Protein AF-A0A2G3AJY4-F1 (afdb_monomer_lite)

Organism: Capsicum annuum (NCBI:txid4072)

Sequence (260 aa):
MIIRSPKPEVKILVDRGPVKSSFEEWARAGHFSRTIAKGPDTTTWIWNLHADAQDFNSHTSELDEISQRVFSACFGQLSIIFLGLSGMYFHGARFPNYEAWLSDPTHIGPSALVVWQIVGQEILNDDVIYKTNWGIGNGLKDILEAHKGPFIGQGHKGLYEILTTSWHAQLPLNLAMLGSLTIVVAHHMYVMPPYPYLATDYGTQLSLFIYHIWIGGFIIVGAAAHATIFMVRDYDPTTQYNDLLDRVFRHRDAIISHLN

Foldseek 3Di:
DDDDDPDPDDDDDDDDCPDDDDCVCVVQQPPQAPVLSVDPPDPVSVVCSVVCVLVNVRRDVDLVVNVVVVVVVVVVVVVVVVVVVVVQQCLLPPPADAVVCVVPVPPADADRDQDDDD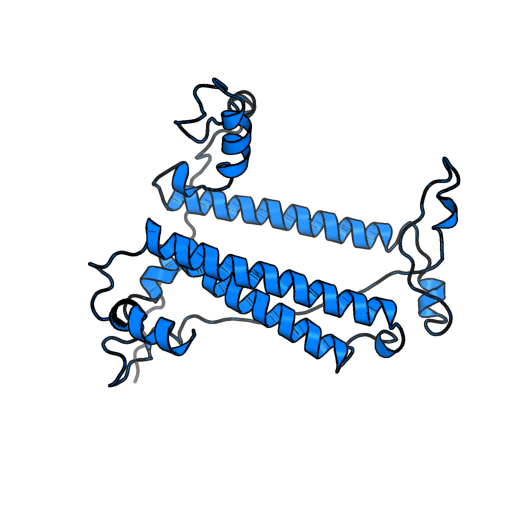PPPRVPDGHHHHDDYYDDDDDDPPPQCVDDDDVFFNECVCVVVLCPRDPLSVQLVVLLVQLVVLQVCLVCCLVPVPDPPVVVVPVVNVVSNVVSNVSSVVSNVVSVVSPVVCVVPPDDCVSCPRGRPVVCVVCVVVVVVVVD

Secondary structure (DSSP, 8-state):
---PPPPP-------S-SS---SGGGGSTTTT-TTTTT--SSTHHHHHHHHHTT-HHHH-S-HHHHHHHHHHHHHHHHHHHHHHHHHHHHHHHHS--TTTTTT-TTTS--------SSSSGGGG----------------GGGSTT---TTSTTTTTTHHHHHHH-HHHHHHHHHHHHHHHHHHHHHHHHHS--STTTTT-HHHHHHHHHHHHHHHHHHHHHHHHHHHHHHHHT--TTTSTTSHHHHHHTTHHHHHHTT-

Structure (mmCIF, N/CA/C/O backbone):
data_AF-A0A2G3AJY4-F1
#
_entry.id   AF-A0A2G3AJY4-F1
#
loop_
_atom_site.group_PDB
_atom_site.id
_atom_site.type_symbol
_atom_site.label_atom_id
_atom_site.label_alt_id
_atom_site.label_comp_id
_atom_site.label_asym_id
_atom_site.label_entity_id
_atom_site.label_seq_id
_atom_site.pdbx_PDB_ins_code
_atom_site.Cartn_x
_atom_site.Cartn_y
_atom_site.Cartn_z
_atom_site.occupancy
_atom_site.B_iso_or_equiv
_atom_site.auth_seq_id
_atom_site.auth_comp_id
_atom_site.auth_asym_id
_atom_site.auth_atom_id
_atom_site.pdbx_PDB_model_num
ATOM 1 N N . MET A 1 1 ? -40.649 26.590 -10.266 1.00 36.34 1 MET A N 1
ATOM 2 C CA . MET A 1 1 ? -39.538 27.256 -9.551 1.00 36.34 1 MET A CA 1
ATOM 3 C C . MET A 1 1 ? -39.049 26.301 -8.473 1.00 36.34 1 MET A C 1
ATOM 5 O O . MET A 1 1 ? -39.809 26.034 -7.555 1.00 36.34 1 MET A O 1
ATOM 9 N N . ILE A 1 2 ? -37.859 25.708 -8.621 1.00 39.88 2 ILE A N 1
ATOM 10 C CA . ILE A 1 2 ? -37.321 24.761 -7.627 1.00 39.88 2 ILE A CA 1
ATOM 11 C C . ILE A 1 2 ? -36.468 25.554 -6.639 1.00 39.88 2 ILE A C 1
ATOM 13 O O . ILE A 1 2 ? -35.395 26.036 -6.999 1.00 39.88 2 ILE A O 1
ATOM 17 N N . ILE A 1 3 ? -36.951 25.693 -5.406 1.00 43.22 3 ILE A N 1
ATOM 18 C CA . ILE A 1 3 ? -36.175 26.276 -4.312 1.00 43.22 3 ILE A CA 1
ATOM 19 C C . ILE A 1 3 ? -35.164 25.215 -3.873 1.00 43.22 3 ILE A C 1
ATOM 21 O O . ILE A 1 3 ? -35.523 24.250 -3.202 1.00 43.22 3 ILE A O 1
ATOM 25 N N . ARG A 1 4 ? -33.898 25.366 -4.280 1.00 49.06 4 ARG A N 1
ATOM 26 C CA . ARG A 1 4 ? -32.805 24.604 -3.664 1.00 49.06 4 ARG A CA 1
ATOM 27 C C . ARG A 1 4 ? -32.668 25.084 -2.219 1.00 49.06 4 ARG A C 1
ATOM 29 O O . ARG A 1 4 ? -32.638 26.292 -1.988 1.00 49.06 4 ARG A O 1
ATOM 36 N N . SER A 1 5 ? -32.581 24.161 -1.265 1.00 50.66 5 SER A N 1
ATOM 37 C CA . SER A 1 5 ? -32.197 24.513 0.103 1.00 50.66 5 SER A CA 1
ATOM 38 C C . SER A 1 5 ? -30.794 25.140 0.115 1.00 50.66 5 SER A C 1
ATOM 40 O O . SER A 1 5 ? -29.994 24.880 -0.796 1.00 50.66 5 SER A O 1
ATOM 42 N N . PRO A 1 6 ? -30.455 25.953 1.132 1.00 50.38 6 PRO A N 1
ATOM 43 C CA . PRO A 1 6 ? -29.069 26.334 1.363 1.00 50.38 6 PRO A CA 1
ATOM 44 C C . PRO A 1 6 ? -28.217 25.067 1.483 1.00 50.38 6 PRO A C 1
ATOM 46 O O . PRO A 1 6 ? -28.562 24.162 2.246 1.00 50.38 6 PRO A O 1
ATOM 49 N N . LYS A 1 7 ? -27.103 24.988 0.742 1.00 58.34 7 LYS A N 1
ATOM 50 C CA . LYS A 1 7 ? -26.099 23.954 1.022 1.00 58.34 7 LYS A CA 1
ATOM 51 C C . LYS A 1 7 ? -25.591 24.174 2.456 1.00 58.34 7 LYS A C 1
ATOM 53 O O . LYS A 1 7 ? -25.343 25.331 2.803 1.00 58.34 7 LYS A O 1
ATOM 58 N N . PRO A 1 8 ? -25.434 23.122 3.279 1.00 58.34 8 PRO A N 1
ATOM 59 C CA . PRO A 1 8 ? -24.885 23.280 4.619 1.00 58.34 8 PRO A CA 1
ATOM 60 C C . PRO A 1 8 ? -23.482 23.888 4.530 1.00 58.34 8 PRO A C 1
ATOM 62 O O . PRO A 1 8 ? -22.627 23.411 3.783 1.00 58.34 8 PRO A O 1
ATOM 65 N N . GLU A 1 9 ? -23.271 24.974 5.269 1.00 61.25 9 GLU A N 1
ATOM 66 C CA . GLU A 1 9 ? -22.005 25.699 5.312 1.00 61.25 9 GLU A CA 1
ATOM 67 C C . GLU A 1 9 ? -20.967 24.864 6.073 1.00 61.25 9 GLU A C 1
ATOM 69 O O . GLU A 1 9 ? -21.096 24.650 7.280 1.00 61.25 9 GLU A O 1
ATOM 74 N N . VAL A 1 10 ? -19.953 24.362 5.363 1.00 70.75 10 VAL A N 1
ATOM 75 C CA . VAL A 1 10 ? -18.878 23.553 5.954 1.00 70.75 10 VAL A CA 1
ATOM 76 C C . VAL A 1 10 ? -17.972 24.456 6.789 1.00 70.75 10 VAL A C 1
ATOM 78 O O . VAL A 1 10 ? -17.395 25.410 6.271 1.00 70.75 10 VAL A O 1
ATOM 81 N N . LYS A 1 11 ? -17.842 24.146 8.082 1.00 81.44 11 LYS A N 1
ATOM 82 C CA . LYS A 1 11 ? -17.055 24.926 9.048 1.00 81.44 11 LYS A CA 1
ATOM 83 C C . LYS A 1 11 ? -15.814 24.156 9.465 1.00 81.44 11 LYS A C 1
ATOM 85 O O . LYS A 1 11 ? -15.873 22.951 9.683 1.00 81.44 11 LYS A O 1
ATOM 90 N N . ILE A 1 12 ? -14.700 24.871 9.584 1.00 84.38 12 ILE A N 1
ATOM 91 C CA . ILE A 1 12 ? -13.441 24.327 10.093 1.00 84.38 12 ILE A CA 1
ATOM 92 C C . ILE A 1 12 ? -13.463 24.452 11.619 1.00 84.38 12 ILE A C 1
ATOM 94 O O . ILE A 1 12 ? -13.600 25.557 12.144 1.00 84.38 12 ILE A O 1
ATOM 98 N N . LEU A 1 13 ? -13.323 23.324 12.313 1.00 85.19 13 LEU A N 1
ATOM 99 C CA . LEU A 1 13 ? -13.208 23.226 13.768 1.00 85.19 13 LEU A CA 1
ATOM 100 C C . LEU A 1 13 ? -11.892 22.507 14.086 1.00 85.19 13 LEU A C 1
ATOM 102 O O . LEU A 1 13 ? -11.597 21.487 13.468 1.00 85.19 13 LEU A O 1
ATOM 106 N N . VAL A 1 14 ? -11.078 23.072 14.982 1.00 89.19 14 VAL A N 1
ATOM 107 C CA . VAL A 1 14 ? -9.745 22.554 15.341 1.00 89.19 14 VAL A CA 1
ATOM 108 C C . VAL A 1 14 ? -9.427 22.920 16.790 1.00 89.19 14 VAL A C 1
ATOM 110 O O . VAL A 1 14 ? -9.387 24.106 17.131 1.00 89.19 14 VAL A O 1
ATOM 113 N N . ASP A 1 15 ? -9.129 21.918 17.614 1.00 89.62 15 ASP A N 1
ATOM 114 C CA . ASP A 1 15 ? -8.663 22.119 18.987 1.00 89.62 15 ASP A CA 1
ATOM 115 C C . ASP A 1 15 ? -7.194 22.551 19.040 1.00 89.62 15 ASP A C 1
ATOM 117 O O . ASP A 1 15 ? -6.349 22.118 18.251 1.00 89.62 15 ASP A O 1
ATOM 121 N N . ARG A 1 16 ? -6.862 23.429 19.992 1.00 88.94 16 ARG A N 1
ATOM 122 C CA . ARG A 1 16 ? -5.514 23.998 20.124 1.00 88.94 16 ARG A CA 1
ATOM 123 C C . ARG A 1 16 ? -4.712 23.279 21.202 1.00 88.94 16 ARG A C 1
ATOM 125 O O . ARG A 1 16 ? -4.960 23.468 22.385 1.00 88.94 16 ARG A O 1
ATOM 132 N N . GLY A 1 17 ? -3.706 22.521 20.770 1.00 85.81 17 GLY A N 1
ATOM 133 C CA . GLY A 1 17 ? -2.806 21.775 21.654 1.00 85.81 17 GLY A CA 1
ATOM 134 C C . GLY A 1 17 ? -3.471 20.629 22.432 1.00 85.81 17 GLY A C 1
ATOM 135 O O . GLY A 1 17 ? -3.215 20.535 23.631 1.00 85.81 17 GLY A O 1
ATOM 136 N N . PRO A 1 18 ? -4.295 19.761 21.801 1.00 89.62 18 PRO A N 1
ATOM 137 C CA . PRO A 1 18 ? -4.979 18.664 22.499 1.00 89.62 18 PRO A CA 1
ATOM 138 C C . PRO A 1 18 ? -4.007 17.639 23.110 1.00 89.62 18 PRO A C 1
ATOM 140 O O . PRO A 1 18 ? -4.325 17.006 24.111 1.00 89.62 18 PRO A O 1
ATOM 143 N N . VAL A 1 19 ? -2.803 17.505 22.542 1.00 90.88 19 VAL A N 1
ATOM 144 C CA . VAL A 1 19 ? -1.713 16.671 23.066 1.00 90.88 19 VAL A CA 1
ATOM 145 C C . VAL A 1 19 ? -0.442 17.516 23.170 1.00 90.88 19 VAL A C 1
ATOM 147 O O . VAL A 1 19 ? -0.096 18.261 22.251 1.00 90.88 19 VAL A O 1
ATOM 150 N N . LYS A 1 20 ? 0.272 17.397 24.294 1.00 92.88 20 LYS A N 1
ATOM 151 C CA . LYS A 1 20 ? 1.556 18.071 24.533 1.00 92.88 20 LYS A CA 1
ATOM 152 C C . LYS A 1 20 ? 2.697 17.290 23.875 1.00 92.88 20 LYS A C 1
ATOM 154 O O . LYS A 1 20 ? 2.943 16.144 24.240 1.00 92.88 20 LYS A O 1
ATOM 159 N N . SER A 1 21 ? 3.464 17.937 23.000 1.00 94.31 21 SER A N 1
ATOM 160 C CA . SER A 1 21 ? 4.708 17.376 22.455 1.00 94.31 21 SER A CA 1
ATOM 161 C C . SER A 1 21 ? 5.704 17.045 23.577 1.00 94.31 21 SER A C 1
ATOM 163 O O . SER A 1 21 ? 6.147 17.937 24.304 1.00 94.31 21 SER A O 1
ATOM 165 N N . SER A 1 22 ? 6.047 15.764 23.727 1.00 95.44 22 SER A N 1
ATOM 166 C CA . SER A 1 22 ? 6.959 15.242 24.754 1.00 95.44 22 SER A CA 1
ATOM 167 C C . SER A 1 22 ? 7.614 13.938 24.281 1.00 95.44 22 SER A C 1
ATOM 169 O O . SER A 1 22 ? 7.000 13.173 23.540 1.00 95.44 22 SER A O 1
ATOM 171 N N . PHE A 1 23 ? 8.834 13.655 24.749 1.00 95.44 23 PHE A N 1
ATOM 172 C CA . PHE A 1 23 ? 9.501 12.354 24.565 1.00 95.44 23 PHE A CA 1
ATOM 173 C C . PHE A 1 23 ? 9.148 11.335 25.666 1.00 95.44 23 PHE A C 1
ATOM 175 O O . PHE A 1 23 ? 9.585 10.191 25.619 1.00 95.44 23 PHE A O 1
ATOM 182 N N . GLU A 1 24 ? 8.348 11.729 26.657 1.00 94.50 24 GLU A N 1
ATOM 183 C CA . GLU A 1 24 ? 7.977 10.908 27.818 1.00 94.50 24 GLU A CA 1
ATOM 184 C C . GLU A 1 24 ? 7.326 9.570 27.427 1.00 94.50 24 GLU A C 1
ATOM 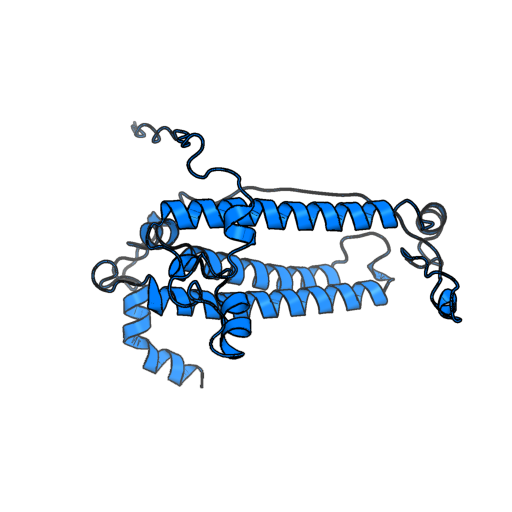186 O O . GLU A 1 24 ? 7.757 8.514 27.885 1.00 94.50 24 GLU A O 1
ATOM 191 N N . GLU A 1 25 ? 6.377 9.585 26.489 1.00 92.06 25 GLU A N 1
ATOM 192 C CA . GLU A 1 25 ? 5.729 8.360 25.999 1.00 92.06 25 GLU A CA 1
ATOM 193 C C . GLU A 1 25 ? 6.606 7.546 25.024 1.00 92.06 25 GLU A C 1
ATOM 195 O O . GLU A 1 25 ? 6.347 6.363 24.802 1.00 92.06 25 GLU A O 1
ATOM 200 N N . TRP A 1 26 ? 7.700 8.116 24.496 1.00 91.94 26 TRP A N 1
ATOM 201 C CA . TRP A 1 26 ? 8.684 7.365 23.695 1.00 91.94 26 TRP A CA 1
ATOM 202 C C . TRP A 1 26 ? 9.538 6.446 24.578 1.00 91.94 26 TRP A C 1
ATOM 204 O O . TRP A 1 26 ? 9.931 5.366 24.143 1.00 91.94 26 TRP A O 1
ATOM 214 N N . ALA A 1 27 ? 9.776 6.829 25.837 1.00 92.00 27 ALA A N 1
ATOM 215 C CA . ALA A 1 27 ? 10.393 5.956 26.838 1.00 92.00 27 ALA A CA 1
ATOM 216 C C . ALA A 1 27 ? 9.439 4.846 27.335 1.00 92.00 27 ALA A C 1
ATOM 218 O O . ALA A 1 27 ? 9.865 3.928 28.035 1.00 92.00 27 ALA A O 1
ATOM 219 N N . ARG A 1 28 ? 8.149 4.921 26.979 1.00 92.00 28 ARG A N 1
ATOM 220 C CA . ARG A 1 28 ? 7.075 4.024 27.425 1.00 92.00 28 ARG A CA 1
ATOM 221 C C . ARG A 1 28 ? 6.522 3.245 26.231 1.00 92.00 28 ARG A C 1
ATOM 223 O O . ARG A 1 28 ? 5.406 3.472 25.765 1.00 92.00 28 ARG A O 1
ATOM 230 N N . ALA A 1 29 ? 7.331 2.325 25.710 1.00 92.31 29 ALA A N 1
ATOM 231 C CA . ALA A 1 29 ? 6.919 1.428 24.633 1.00 92.31 29 ALA A CA 1
ATOM 232 C C . ALA A 1 29 ? 5.611 0.697 25.003 1.00 92.31 29 ALA A C 1
ATOM 234 O O . ALA A 1 29 ? 5.496 0.113 26.079 1.00 92.31 29 ALA A O 1
ATOM 235 N N . GLY A 1 30 ? 4.610 0.772 24.121 1.00 92.38 30 GLY A N 1
ATOM 236 C CA . GLY A 1 30 ? 3.280 0.201 24.350 1.00 92.38 30 GLY A CA 1
ATOM 237 C C . GLY A 1 30 ? 2.312 1.069 25.166 1.00 92.38 30 GLY A C 1
ATOM 238 O O . GLY A 1 30 ? 1.220 0.599 25.467 1.00 92.38 30 GLY A O 1
ATOM 239 N N . HIS A 1 31 ? 2.643 2.327 25.498 1.00 93.94 31 HIS A N 1
ATOM 240 C CA . HIS A 1 31 ? 1.748 3.251 26.225 1.00 93.94 31 HIS A CA 1
ATOM 241 C C . HIS A 1 31 ? 0.327 3.352 25.639 1.00 93.94 31 HIS A C 1
ATOM 243 O O . HIS A 1 31 ? -0.632 3.595 26.369 1.00 93.94 31 HIS A O 1
ATOM 249 N N . PHE A 1 32 ? 0.197 3.152 24.326 1.00 92.06 32 PHE A N 1
ATOM 250 C CA . PHE A 1 32 ? -1.045 3.247 23.566 1.00 92.06 32 PHE A CA 1
ATOM 251 C C . PHE A 1 32 ? -2.056 2.121 23.846 1.00 92.06 32 PHE A C 1
ATOM 253 O O . PHE A 1 32 ? -3.223 2.274 23.497 1.00 92.06 32 PHE A O 1
ATOM 260 N N . SER A 1 33 ? -1.650 1.015 24.483 1.00 91.81 33 SER A N 1
ATOM 261 C CA . SER A 1 33 ? -2.532 -0.115 24.804 1.00 91.81 33 SER A CA 1
ATOM 262 C C . SER A 1 33 ? -2.337 -0.576 26.249 1.00 91.81 33 SER A C 1
ATOM 264 O O . SER A 1 33 ? -1.250 -0.976 26.670 1.00 91.81 33 SER A O 1
ATOM 266 N N . ARG A 1 34 ? -3.429 -0.570 27.029 1.00 87.81 34 ARG A N 1
ATOM 267 C CA . ARG A 1 34 ? -3.440 -0.919 28.468 1.00 87.81 34 ARG A CA 1
ATOM 268 C C . ARG A 1 34 ? -2.962 -2.348 28.761 1.00 87.81 34 ARG A C 1
ATOM 270 O O . ARG A 1 34 ? -2.601 -2.648 29.899 1.00 87.81 34 ARG A O 1
ATOM 277 N N . THR A 1 35 ? -2.974 -3.219 27.752 1.00 86.69 35 THR A N 1
ATOM 278 C CA . THR A 1 35 ? -2.516 -4.610 27.840 1.00 86.69 35 THR A CA 1
ATOM 279 C C . THR A 1 35 ? -0.991 -4.693 27.860 1.00 86.69 35 THR A C 1
ATOM 281 O O . THR A 1 35 ? -0.436 -5.386 28.709 1.00 86.69 35 THR A O 1
ATOM 284 N N . ILE A 1 36 ? -0.313 -3.951 26.975 1.00 90.38 36 ILE A N 1
ATOM 285 C CA . ILE A 1 36 ? 1.151 -3.982 26.818 1.00 90.38 36 ILE A CA 1
ATOM 286 C C . ILE A 1 36 ? 1.876 -2.871 27.596 1.00 90.38 36 ILE A C 1
ATOM 288 O O . ILE A 1 36 ? 3.037 -3.052 27.949 1.00 90.38 36 ILE A O 1
ATOM 292 N N . ALA A 1 37 ? 1.204 -1.781 27.982 1.00 89.75 37 ALA A N 1
ATOM 293 C CA . ALA A 1 37 ? 1.785 -0.683 28.773 1.00 89.75 37 ALA A CA 1
ATOM 294 C C . ALA A 1 37 ? 2.345 -1.087 30.161 1.00 89.75 37 ALA A C 1
ATOM 296 O O . ALA A 1 37 ? 2.942 -0.258 30.847 1.00 89.75 37 ALA A O 1
ATOM 297 N N . LYS A 1 38 ? 2.150 -2.343 30.590 1.00 88.25 38 LYS A N 1
ATOM 298 C CA . LYS A 1 38 ? 2.736 -2.932 31.809 1.00 88.25 38 LYS A CA 1
ATOM 299 C C . LYS A 1 38 ? 4.201 -3.362 31.647 1.00 88.25 38 LYS A C 1
ATOM 301 O O . LYS A 1 38 ? 4.896 -3.472 32.651 1.00 88.25 38 LYS A O 1
ATOM 306 N N . GLY A 1 39 ? 4.663 -3.572 30.413 1.00 86.88 39 GLY A N 1
ATOM 307 C CA . GLY A 1 39 ? 6.014 -4.043 30.091 1.00 86.88 39 GLY A CA 1
ATOM 308 C C . GLY A 1 39 ? 6.103 -5.524 29.672 1.00 86.88 39 GLY A C 1
ATOM 309 O O . GLY A 1 39 ? 5.095 -6.235 29.664 1.00 86.88 39 GLY A O 1
ATOM 310 N N . PRO A 1 40 ? 7.303 -5.982 29.264 1.00 93.19 40 PRO A N 1
ATOM 311 C CA . PRO A 1 40 ? 7.516 -7.294 28.651 1.00 93.19 40 PRO A CA 1
ATOM 312 C C . PRO A 1 40 ? 7.660 -8.444 29.662 1.00 93.19 40 PRO A C 1
ATOM 314 O O . PRO A 1 40 ? 8.770 -8.856 29.990 1.00 93.19 40 PRO A O 1
ATOM 317 N N . ASP A 1 41 ? 6.538 -9.042 30.072 1.00 91.38 41 ASP A N 1
ATOM 318 C CA . ASP A 1 41 ? 6.538 -10.304 30.839 1.00 91.38 41 ASP A CA 1
ATOM 319 C C . ASP A 1 41 ? 6.978 -11.524 29.992 1.00 91.38 41 ASP A C 1
ATOM 321 O O . ASP A 1 41 ? 7.415 -12.545 30.520 1.00 91.38 41 ASP A O 1
ATOM 325 N N . THR A 1 42 ? 6.843 -11.445 28.662 1.00 94.81 42 THR A N 1
ATOM 326 C CA . THR A 1 42 ? 7.191 -12.511 27.699 1.00 94.81 42 THR A CA 1
ATOM 327 C C . THR A 1 42 ? 7.679 -11.916 26.376 1.00 94.81 42 THR A C 1
ATOM 329 O O . THR A 1 42 ? 7.366 -10.773 26.049 1.00 94.81 42 THR A O 1
ATOM 332 N N . THR A 1 43 ? 8.382 -12.699 25.550 1.00 95.94 43 THR A N 1
ATOM 333 C CA . THR A 1 43 ? 8.782 -12.272 24.192 1.00 95.94 43 THR A CA 1
ATOM 334 C C . THR A 1 43 ? 7.591 -12.006 23.264 1.00 95.94 43 THR A C 1
ATOM 336 O O . THR A 1 43 ? 7.712 -11.194 22.349 1.00 95.94 43 THR A O 1
ATOM 339 N N . THR A 1 44 ? 6.422 -12.601 23.529 1.00 95.56 44 THR A N 1
ATOM 340 C CA . THR A 1 44 ? 5.147 -12.306 22.847 1.00 95.56 44 THR A CA 1
ATOM 341 C C . THR A 1 44 ? 4.784 -10.820 22.904 1.00 95.56 44 THR A C 1
ATOM 343 O O . THR A 1 44 ? 4.256 -10.282 21.936 1.00 95.56 44 THR A O 1
ATOM 346 N N . TRP A 1 45 ? 5.144 -10.127 23.991 1.00 96.19 45 TRP A N 1
ATOM 347 C CA . TRP A 1 45 ? 4.945 -8.682 24.132 1.00 96.19 45 TRP A CA 1
ATOM 348 C C . TRP A 1 45 ? 5.592 -7.879 22.997 1.00 96.19 45 TRP A C 1
ATOM 350 O O . TRP A 1 45 ? 5.006 -6.908 22.531 1.00 96.19 45 TRP A O 1
ATOM 360 N N . ILE A 1 46 ? 6.768 -8.302 22.511 1.00 95.69 46 ILE A N 1
ATOM 361 C CA . ILE A 1 46 ? 7.479 -7.615 21.422 1.00 95.69 46 ILE A CA 1
ATOM 362 C C . ILE A 1 46 ? 6.682 -7.732 20.119 1.00 95.69 46 ILE A C 1
ATOM 364 O O . ILE A 1 46 ? 6.588 -6.762 19.373 1.00 95.69 46 ILE A O 1
ATOM 368 N N . TRP A 1 47 ? 6.075 -8.889 19.849 1.00 96.25 47 TRP A N 1
ATOM 369 C CA . TRP A 1 47 ? 5.258 -9.090 18.652 1.00 96.25 47 TRP A CA 1
ATOM 370 C C . TRP A 1 47 ? 3.956 -8.288 18.719 1.00 96.25 47 TRP A C 1
ATOM 372 O O . TRP A 1 47 ? 3.650 -7.566 17.772 1.00 96.25 47 TRP A O 1
ATOM 382 N N . ASN A 1 48 ? 3.258 -8.317 19.858 1.00 95.56 48 ASN A N 1
ATOM 383 C CA . ASN A 1 48 ? 2.040 -7.528 20.069 1.00 95.56 48 ASN A CA 1
ATOM 384 C C . ASN A 1 48 ? 2.319 -6.017 19.973 1.00 95.56 48 ASN A C 1
ATOM 386 O O . ASN A 1 48 ? 1.573 -5.303 19.317 1.00 95.56 48 ASN A O 1
ATOM 390 N N . LEU A 1 49 ? 3.439 -5.534 20.530 1.00 94.62 49 LEU A N 1
ATOM 391 C CA . LEU A 1 49 ? 3.863 -4.132 20.415 1.00 94.62 49 LEU A CA 1
ATOM 392 C C . LEU A 1 49 ? 3.948 -3.655 18.955 1.00 94.62 49 LEU A C 1
ATOM 394 O O . LEU A 1 49 ? 3.613 -2.506 18.686 1.00 94.62 49 LEU A O 1
ATOM 398 N N . HIS A 1 50 ? 4.398 -4.505 18.028 1.00 96.50 50 HIS A N 1
ATOM 399 C CA . HIS A 1 50 ? 4.497 -4.152 16.608 1.00 96.50 50 HIS A CA 1
ATOM 400 C C . HIS A 1 50 ? 3.180 -4.369 15.850 1.00 96.50 50 HIS A C 1
ATOM 402 O O . HIS A 1 50 ? 2.868 -3.581 14.961 1.00 96.50 50 HIS A O 1
ATOM 408 N N . ALA A 1 51 ? 2.416 -5.412 16.190 1.00 94.25 51 ALA A N 1
ATOM 409 C CA . ALA A 1 51 ? 1.137 -5.721 15.551 1.00 94.25 51 ALA A CA 1
ATOM 410 C C . ALA A 1 51 ? 0.048 -4.692 15.900 1.00 94.25 51 ALA A C 1
ATOM 412 O O . ALA A 1 51 ? -0.635 -4.189 15.008 1.00 94.25 51 ALA A O 1
ATOM 413 N N . ASP A 1 52 ? -0.067 -4.333 17.180 1.00 95.56 52 ASP A N 1
ATOM 414 C CA . ASP A 1 52 ? -1.116 -3.446 17.686 1.00 95.56 52 ASP A CA 1
ATOM 415 C C . ASP A 1 52 ? -0.845 -1.970 17.325 1.00 95.56 52 ASP A C 1
ATOM 417 O O . ASP A 1 52 ? -1.775 -1.176 17.249 1.00 95.56 52 ASP A O 1
ATOM 421 N N . ALA A 1 53 ? 0.409 -1.580 17.044 1.00 94.69 53 ALA A N 1
ATOM 422 C CA . ALA A 1 53 ? 0.842 -0.178 16.908 1.00 94.69 53 ALA A CA 1
ATOM 423 C C . ALA A 1 53 ? 0.046 0.687 15.908 1.00 94.69 53 ALA A C 1
ATOM 425 O O . ALA A 1 53 ? 0.022 1.913 16.052 1.00 94.69 53 ALA A O 1
ATOM 426 N N . GLN A 1 54 ? -0.587 0.080 14.899 1.00 95.44 54 GLN A N 1
ATOM 427 C CA . GLN A 1 54 ? -1.439 0.768 13.917 1.00 95.44 54 GLN A CA 1
ATOM 428 C C . GLN A 1 54 ? -2.931 0.400 14.028 1.00 95.44 54 GLN A C 1
ATOM 430 O O . GLN A 1 54 ? -3.751 0.962 13.304 1.00 95.44 54 GLN A O 1
ATOM 435 N N . ASP A 1 55 ? -3.317 -0.473 14.964 1.00 95.25 55 ASP A N 1
ATOM 436 C CA . ASP A 1 55 ? -4.718 -0.771 15.272 1.00 95.25 55 ASP A CA 1
ATOM 437 C C . ASP A 1 55 ? -5.297 0.286 16.227 1.00 95.25 55 ASP A C 1
ATOM 439 O O . ASP A 1 55 ? -5.535 0.048 17.413 1.00 95.25 55 ASP A O 1
ATOM 443 N N . PHE A 1 56 ? -5.514 1.496 15.706 1.00 94.50 56 PHE A N 1
ATOM 444 C CA . PHE A 1 56 ? -5.956 2.640 16.507 1.00 94.50 56 PHE A CA 1
ATOM 445 C C . PHE A 1 56 ? -7.296 2.412 17.228 1.00 94.50 56 PHE A C 1
ATOM 447 O O . PHE A 1 56 ? -7.478 2.958 18.317 1.00 94.50 56 PHE A O 1
ATOM 454 N N . ASN A 1 57 ? -8.180 1.565 16.687 1.00 90.44 57 ASN A N 1
ATOM 455 C CA . ASN A 1 57 ? -9.454 1.191 17.312 1.00 90.44 57 ASN A CA 1
ATOM 456 C C . ASN A 1 57 ? -9.263 0.302 18.561 1.00 90.44 57 ASN A C 1
ATOM 458 O O . ASN A 1 57 ? -10.178 0.179 19.369 1.00 90.44 57 ASN A O 1
ATOM 462 N N . SER A 1 58 ? -8.087 -0.312 18.749 1.00 91.56 58 SER A N 1
ATOM 463 C CA . SER A 1 58 ? -7.738 -1.032 19.985 1.00 91.56 58 SER A CA 1
ATOM 464 C C . SER A 1 58 ? -7.229 -0.105 21.103 1.00 91.56 58 SER A C 1
ATOM 466 O O . SER A 1 58 ? -7.210 -0.489 22.274 1.00 91.56 58 SER A O 1
ATOM 468 N N . HIS A 1 59 ? -6.821 1.123 20.759 1.00 93.00 59 HIS A N 1
ATOM 469 C CA . HIS A 1 59 ? -6.195 2.073 21.686 1.00 93.00 59 HIS A CA 1
ATOM 470 C C . HIS A 1 59 ? -7.213 2.971 22.405 1.00 93.00 59 HIS A C 1
ATOM 472 O O . HIS A 1 59 ? -6.980 3.384 23.542 1.00 93.00 59 HIS A O 1
ATOM 478 N N . THR A 1 60 ? -8.312 3.317 21.731 1.00 91.12 60 THR A N 1
ATOM 479 C CA . THR A 1 60 ? -9.308 4.302 22.181 1.00 91.12 60 THR A CA 1
ATOM 480 C C . THR A 1 60 ? -10.669 4.011 21.540 1.00 91.12 60 THR A C 1
ATOM 482 O O . THR A 1 60 ? -10.726 3.458 20.444 1.00 91.12 60 THR A O 1
ATOM 485 N N . SER A 1 61 ? -11.759 4.378 22.216 1.00 90.12 61 SER A N 1
ATOM 486 C CA . SER A 1 61 ? -13.130 4.310 21.683 1.00 90.12 61 SER A CA 1
ATOM 487 C C . SER A 1 61 ? -13.530 5.554 20.888 1.00 90.12 61 SER A C 1
ATOM 489 O O . SER A 1 61 ? -14.526 5.530 20.167 1.00 90.12 61 SER A O 1
ATOM 491 N N . GLU A 1 62 ? -12.777 6.648 21.020 1.00 92.81 62 GLU A N 1
ATOM 492 C CA . GLU A 1 62 ? -13.203 7.956 20.534 1.00 92.81 62 GLU A CA 1
ATOM 493 C C . GLU A 1 62 ? -12.887 8.121 19.043 1.00 92.81 62 GLU A C 1
ATOM 495 O O . GLU A 1 62 ? -11.729 8.265 18.639 1.00 92.81 62 GLU A O 1
ATOM 500 N N . LEU A 1 63 ? -13.936 8.125 18.212 1.00 89.50 63 LEU A N 1
ATOM 501 C CA . LEU A 1 63 ? -13.816 8.205 16.752 1.00 89.50 63 LEU A CA 1
ATOM 502 C C . LEU A 1 63 ? -13.081 9.470 16.283 1.00 89.50 63 LEU A C 1
ATOM 504 O O . LEU A 1 63 ? -12.348 9.411 15.295 1.00 89.50 63 LEU A O 1
ATOM 508 N N . ASP A 1 64 ? -13.211 10.589 16.999 1.00 88.75 64 ASP A N 1
ATOM 509 C CA . ASP A 1 64 ? -12.469 11.819 16.703 1.00 88.75 64 ASP A CA 1
ATOM 510 C C . ASP A 1 64 ? -10.959 11.643 16.931 1.00 88.75 64 ASP A C 1
ATOM 512 O O . ASP A 1 64 ? -10.155 12.081 16.107 1.00 88.75 64 ASP A O 1
ATOM 516 N N . GLU A 1 65 ? -10.551 10.940 17.993 1.00 91.31 65 GLU A N 1
ATOM 517 C CA . GLU A 1 65 ? -9.138 10.659 18.267 1.00 91.31 65 GLU A CA 1
ATOM 518 C C . GLU A 1 65 ? -8.558 9.682 17.231 1.00 91.31 65 GLU A C 1
ATOM 520 O O . GLU A 1 65 ? -7.469 9.909 16.698 1.00 91.31 65 GLU A O 1
ATOM 525 N N . ILE A 1 66 ? -9.310 8.631 16.877 1.00 92.56 66 ILE A N 1
ATOM 526 C CA . ILE A 1 66 ? -8.963 7.707 15.784 1.00 92.56 66 ILE A CA 1
ATOM 527 C C . ILE A 1 66 ? -8.789 8.489 14.476 1.00 92.56 66 ILE A C 1
ATOM 529 O O . ILE A 1 66 ? -7.774 8.340 13.797 1.00 92.56 66 ILE A O 1
ATOM 533 N N . SER A 1 67 ? -9.729 9.376 14.150 1.00 91.31 67 SER A N 1
ATOM 534 C CA . SER A 1 67 ? -9.706 10.179 12.922 1.00 91.31 67 SER A CA 1
ATOM 535 C C . SER A 1 67 ? -8.520 11.147 12.878 1.00 91.31 67 SER A C 1
ATOM 537 O O . SER A 1 67 ? -7.870 11.270 11.839 1.00 91.31 67 SER A O 1
ATOM 539 N N . GLN A 1 68 ? -8.168 11.781 14.003 1.00 92.62 68 GLN A N 1
ATOM 540 C CA . GLN A 1 68 ? -6.963 12.612 14.121 1.00 92.62 68 GLN A CA 1
ATOM 541 C C . GLN A 1 68 ? -5.677 11.788 13.936 1.00 92.62 68 GLN A C 1
ATOM 543 O O . GLN A 1 68 ? -4.760 12.226 13.234 1.00 92.62 68 GLN A O 1
ATOM 548 N N . ARG A 1 69 ? -5.611 10.576 14.508 1.00 94.38 69 ARG A N 1
ATOM 549 C CA . ARG A 1 69 ? -4.479 9.646 14.343 1.00 94.38 69 ARG A CA 1
ATOM 550 C C . ARG A 1 69 ? -4.337 9.176 12.889 1.00 94.38 69 ARG A C 1
ATOM 552 O O . ARG A 1 69 ? -3.232 9.238 12.355 1.00 94.38 69 ARG A O 1
ATOM 559 N N . VAL A 1 70 ? -5.434 8.796 12.224 1.00 94.06 70 VAL A N 1
ATOM 560 C CA . VAL A 1 70 ? -5.461 8.434 10.790 1.00 94.06 70 VAL A CA 1
ATOM 561 C C . VAL A 1 70 ? -5.006 9.610 9.920 1.00 94.06 70 VAL A C 1
ATOM 563 O O . VAL A 1 70 ? -4.102 9.452 9.103 1.00 94.06 70 VAL A O 1
ATOM 566 N N . PHE A 1 71 ? -5.561 10.806 10.132 1.00 94.19 71 PHE A N 1
ATOM 567 C CA . PHE A 1 71 ? -5.192 12.016 9.390 1.00 94.19 71 PHE A CA 1
ATOM 568 C C . PHE A 1 71 ? -3.698 12.351 9.539 1.00 94.19 71 PHE A C 1
ATOM 570 O O . PHE A 1 71 ? -3.016 12.607 8.546 1.00 94.19 71 PHE A O 1
ATOM 577 N N . SER A 1 72 ? -3.159 12.268 10.760 1.00 94.25 72 SER A N 1
ATOM 578 C CA . SER A 1 72 ? -1.727 12.450 11.036 1.00 94.25 72 SER A CA 1
ATOM 579 C C . SER A 1 72 ? -0.859 11.375 10.359 1.00 94.25 72 SER A C 1
ATOM 581 O O . SER A 1 72 ? 0.140 11.694 9.708 1.00 94.25 72 SER A O 1
ATOM 583 N N . ALA A 1 73 ? -1.273 10.104 10.416 1.00 95.31 73 ALA A N 1
ATOM 584 C CA . ALA A 1 73 ? -0.589 9.001 9.742 1.00 95.31 73 ALA A CA 1
ATOM 585 C C . ALA A 1 73 ? -0.557 9.182 8.212 1.00 95.31 73 ALA A C 1
A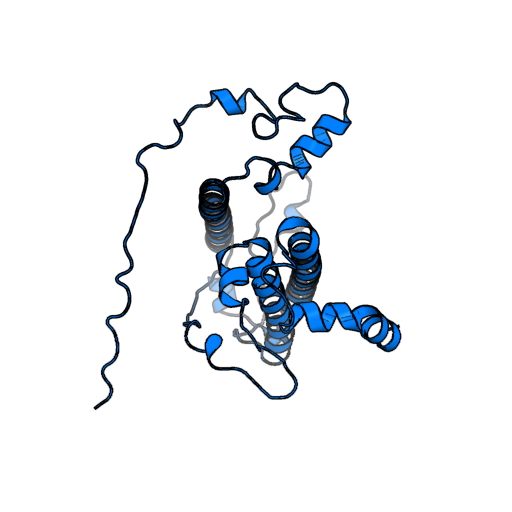TOM 587 O O . ALA A 1 73 ? 0.465 8.892 7.588 1.00 95.31 73 ALA A O 1
ATOM 588 N N . CYS A 1 74 ? -1.610 9.744 7.606 1.00 94.81 74 CYS A N 1
ATOM 589 C CA . CYS A 1 74 ? -1.603 10.116 6.190 1.00 94.81 74 CYS A CA 1
ATOM 590 C C . CYS A 1 74 ? -0.528 11.167 5.862 1.00 94.81 74 CYS A C 1
ATOM 592 O O . CYS A 1 74 ? 0.136 11.032 4.836 1.00 94.81 74 CYS A O 1
ATOM 594 N N . PHE A 1 75 ? -0.283 12.165 6.722 1.00 96.06 75 PHE A N 1
ATOM 595 C CA . PHE A 1 75 ? 0.840 13.099 6.533 1.00 96.06 75 PHE A CA 1
ATOM 596 C C . PHE A 1 75 ? 2.206 12.427 6.707 1.00 96.06 75 PHE A C 1
ATOM 598 O O . PHE A 1 75 ? 3.129 12.741 5.953 1.00 96.06 75 PHE A O 1
ATOM 605 N N . GLY A 1 76 ? 2.337 11.473 7.632 1.00 94.44 76 GLY A N 1
ATOM 606 C CA . GLY A 1 76 ? 3.538 10.640 7.757 1.00 94.44 76 GLY A CA 1
ATOM 607 C C . GLY A 1 76 ? 3.822 9.855 6.471 1.00 94.44 76 GLY A C 1
ATOM 608 O O . GLY A 1 76 ? 4.904 9.970 5.895 1.00 94.44 76 GLY A O 1
ATOM 609 N N . GLN A 1 77 ? 2.818 9.141 5.959 1.00 95.81 77 GLN A N 1
ATOM 610 C CA . GLN A 1 77 ? 2.924 8.362 4.724 1.00 95.81 77 GLN A CA 1
ATOM 611 C C . GLN A 1 77 ? 3.185 9.246 3.495 1.00 95.81 77 GLN A C 1
ATOM 613 O O . GLN A 1 77 ? 4.046 8.920 2.681 1.00 95.81 77 GLN A O 1
ATOM 618 N N . LEU A 1 78 ? 2.507 10.393 3.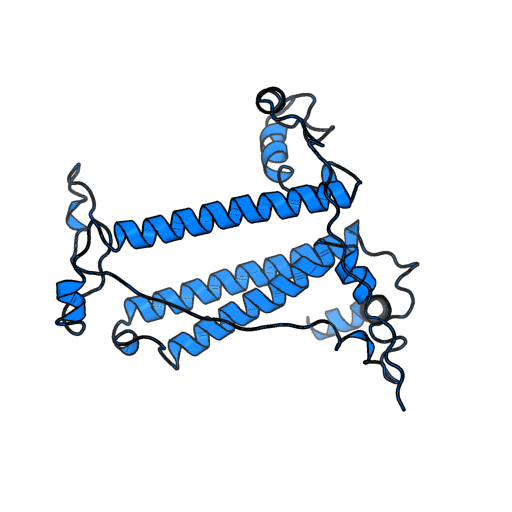370 1.00 93.56 78 LEU A N 1
ATOM 619 C CA . LEU A 1 78 ? 2.782 11.369 2.309 1.00 93.56 78 LEU A CA 1
ATOM 620 C C . LEU A 1 78 ? 4.210 11.917 2.400 1.00 93.56 78 LEU A C 1
ATOM 622 O O . LEU A 1 78 ? 4.860 12.063 1.370 1.00 93.56 78 LEU A O 1
ATOM 626 N N . SER A 1 79 ? 4.729 12.165 3.605 1.00 94.38 79 SER A N 1
ATOM 627 C CA . SER A 1 79 ? 6.114 12.615 3.799 1.00 94.38 79 SER A CA 1
ATOM 628 C C . SER A 1 79 ? 7.124 11.556 3.352 1.00 94.38 79 SER A C 1
ATOM 630 O O . SER A 1 79 ? 8.103 11.895 2.691 1.00 94.38 79 SER A O 1
ATOM 632 N N . ILE A 1 80 ? 6.864 10.273 3.630 1.00 94.81 80 ILE A N 1
ATOM 633 C CA . ILE A 1 80 ? 7.684 9.150 3.143 1.00 94.81 80 ILE A CA 1
ATOM 634 C C . ILE A 1 80 ? 7.594 9.030 1.612 1.00 94.81 80 ILE A C 1
ATOM 636 O O . ILE A 1 80 ? 8.621 8.864 0.956 1.00 94.81 80 ILE A O 1
ATOM 640 N N . ILE A 1 81 ? 6.403 9.187 1.023 1.00 90.44 81 ILE A N 1
ATOM 641 C CA . ILE A 1 81 ? 6.212 9.194 -0.438 1.00 90.44 81 ILE A CA 1
ATOM 642 C C . ILE A 1 81 ? 6.970 10.361 -1.085 1.00 90.44 81 ILE A C 1
ATOM 644 O O . ILE A 1 81 ? 7.686 10.150 -2.062 1.00 90.44 81 ILE A O 1
ATOM 648 N N . PHE A 1 82 ? 6.878 11.578 -0.542 1.00 91.81 82 PHE A N 1
ATOM 649 C CA . PHE A 1 82 ? 7.623 12.731 -1.053 1.00 91.81 82 PHE A CA 1
ATOM 650 C C . PHE A 1 82 ? 9.135 12.584 -0.859 1.00 91.81 82 PHE A C 1
ATOM 652 O O . PHE A 1 82 ? 9.883 12.969 -1.755 1.00 91.81 82 PHE A O 1
ATOM 659 N N . LEU A 1 83 ? 9.599 11.987 0.242 1.00 91.56 83 LEU A N 1
ATOM 660 C CA . LEU A 1 83 ? 11.017 11.690 0.457 1.00 91.56 83 LEU A CA 1
ATOM 661 C C . LEU A 1 83 ? 11.529 10.631 -0.532 1.00 91.56 83 LEU A C 1
ATOM 663 O O . LEU A 1 83 ? 12.587 10.823 -1.124 1.00 91.56 83 LEU A O 1
ATOM 667 N N . GLY A 1 84 ? 10.765 9.562 -0.773 1.00 85.12 84 GLY A N 1
ATOM 668 C CA . GLY A 1 84 ? 11.091 8.530 -1.762 1.00 85.12 84 GLY A CA 1
ATOM 669 C C . GLY A 1 84 ? 11.085 9.065 -3.196 1.00 85.12 84 GLY A C 1
ATOM 670 O O . GLY A 1 84 ? 12.022 8.821 -3.952 1.00 85.12 84 GLY A O 1
ATOM 671 N N . LEU A 1 85 ? 10.082 9.871 -3.561 1.00 87.38 85 LEU A N 1
ATOM 672 C CA . LEU A 1 85 ? 10.044 10.577 -4.844 1.00 87.38 85 LEU A CA 1
ATOM 673 C C . LEU A 1 85 ? 11.226 11.541 -4.985 1.00 87.38 85 LEU A C 1
ATOM 675 O O . LEU A 1 85 ? 11.886 11.521 -6.019 1.00 87.38 85 LEU A O 1
ATOM 679 N N . SER A 1 86 ? 11.518 12.346 -3.960 1.00 87.62 86 SER A N 1
ATOM 680 C CA . SER A 1 86 ? 12.671 13.255 -3.924 1.00 87.62 86 SER A CA 1
ATOM 681 C C . SER A 1 86 ? 13.983 12.490 -4.099 1.00 87.62 86 SER A C 1
ATOM 683 O O . SER A 1 86 ? 14.790 12.860 -4.946 1.00 87.62 86 SER A O 1
ATOM 685 N N . GLY A 1 87 ? 14.147 11.355 -3.412 1.00 79.94 87 GLY A N 1
ATOM 686 C CA . GLY A 1 87 ? 15.254 10.423 -3.618 1.00 79.94 87 GLY A CA 1
ATOM 687 C C . GLY A 1 87 ? 15.345 9.941 -5.066 1.00 79.94 87 GLY A C 1
ATOM 688 O O . GLY A 1 87 ? 16.413 10.015 -5.659 1.00 79.94 87 GLY A O 1
ATOM 689 N N . MET A 1 88 ? 14.230 9.544 -5.686 1.00 81.44 88 MET A N 1
ATOM 690 C CA . MET A 1 88 ? 14.196 9.141 -7.098 1.00 81.44 88 MET A CA 1
ATOM 691 C C . MET A 1 88 ? 14.528 10.285 -8.071 1.00 81.44 88 MET A C 1
ATOM 693 O O . MET A 1 88 ? 15.137 10.023 -9.102 1.00 81.44 88 MET A O 1
ATOM 697 N N . TYR A 1 89 ? 14.170 11.542 -7.777 1.00 81.00 89 TYR A N 1
ATOM 698 C CA . TYR A 1 89 ? 14.595 12.701 -8.583 1.00 81.00 89 TYR A CA 1
ATOM 699 C C . TYR A 1 89 ? 16.057 13.087 -8.333 1.00 81.00 89 TYR A C 1
ATOM 701 O O . TYR A 1 89 ? 16.738 13.476 -9.270 1.00 81.00 89 TYR A O 1
ATOM 709 N N . PHE A 1 90 ? 16.555 12.968 -7.101 1.00 79.75 90 PHE A N 1
ATOM 710 C CA . PHE A 1 90 ? 17.941 13.282 -6.754 1.00 79.75 90 PHE A CA 1
ATOM 711 C C . PHE A 1 90 ? 18.911 12.230 -7.301 1.00 79.75 90 PHE A C 1
ATOM 713 O O . PHE A 1 90 ? 19.916 12.578 -7.917 1.00 79.75 90 PHE A O 1
ATOM 720 N N . HIS A 1 91 ? 18.590 10.942 -7.144 1.00 74.62 91 HIS A N 1
ATOM 721 C CA . HIS A 1 91 ? 19.295 9.868 -7.836 1.00 74.62 91 HIS A CA 1
ATOM 722 C C . HIS A 1 91 ? 19.142 10.018 -9.345 1.00 74.62 91 HIS A C 1
ATOM 724 O O . HIS A 1 91 ? 20.149 9.990 -10.031 1.00 74.62 91 HIS A O 1
ATOM 730 N N . GLY A 1 92 ? 17.938 10.329 -9.835 1.00 68.75 92 GLY A N 1
ATOM 731 C CA . GLY A 1 92 ? 17.629 10.718 -11.216 1.00 68.75 92 GLY A CA 1
ATOM 732 C C . GLY A 1 92 ? 18.140 12.100 -11.662 1.00 68.75 92 GLY A C 1
ATOM 733 O O . GLY A 1 92 ? 17.519 12.690 -12.542 1.00 68.75 92 GLY A O 1
ATOM 734 N N . ALA A 1 93 ? 19.210 12.626 -11.048 1.00 69.62 93 ALA A N 1
ATOM 735 C CA . ALA A 1 93 ? 19.849 13.903 -11.402 1.00 69.62 93 ALA A CA 1
ATOM 736 C C . ALA A 1 93 ? 21.338 14.000 -11.005 1.00 69.62 93 ALA A C 1
ATOM 738 O O . ALA A 1 93 ? 22.107 14.674 -11.682 1.00 69.62 93 ALA A O 1
ATOM 739 N N . ARG A 1 94 ? 21.769 13.368 -9.900 1.00 67.38 94 ARG A N 1
ATOM 740 C CA . ARG A 1 94 ? 23.141 13.504 -9.364 1.00 67.38 94 ARG A CA 1
ATOM 741 C C . ARG A 1 94 ? 24.127 12.445 -9.863 1.00 67.38 94 ARG A C 1
ATOM 743 O O . ARG A 1 94 ? 25.309 12.752 -10.006 1.00 67.38 94 ARG A O 1
ATOM 750 N N . PHE A 1 95 ? 23.669 11.215 -10.036 1.00 63.16 95 PHE A N 1
ATOM 751 C CA . PHE A 1 95 ? 24.453 10.047 -10.451 1.00 63.16 95 PHE A CA 1
ATOM 752 C C . PHE A 1 95 ? 24.241 9.522 -11.889 1.00 63.16 95 PHE A C 1
ATOM 754 O O . PHE A 1 95 ? 25.059 8.691 -12.271 1.00 63.16 95 PHE A O 1
ATOM 761 N N . PRO A 1 96 ? 23.223 9.927 -12.680 1.00 69.12 96 PRO A N 1
ATOM 762 C CA . PRO A 1 96 ? 22.901 9.279 -13.943 1.00 69.12 96 PRO A CA 1
ATOM 763 C C . PRO A 1 96 ? 23.125 10.223 -15.136 1.00 69.12 96 PRO A C 1
ATOM 765 O O . PRO A 1 96 ? 23.599 11.347 -14.979 1.00 69.12 96 PRO A O 1
ATOM 768 N N . ASN A 1 97 ? 22.774 9.758 -16.334 1.00 74.38 97 ASN A N 1
ATOM 769 C CA . ASN A 1 97 ? 23.351 10.298 -17.561 1.00 74.38 97 ASN A CA 1
ATOM 770 C C . ASN A 1 97 ? 22.334 10.681 -18.670 1.00 74.38 97 ASN A C 1
ATOM 772 O O . ASN A 1 97 ? 22.758 10.764 -19.815 1.00 74.38 97 ASN A O 1
ATOM 776 N N . TYR A 1 98 ? 21.036 10.938 -18.400 1.00 76.19 98 TYR A N 1
ATOM 777 C CA . TYR A 1 98 ? 19.951 11.172 -19.409 1.00 76.19 98 TYR A CA 1
ATOM 778 C C . TYR A 1 98 ? 20.310 11.965 -20.654 1.00 76.19 98 TYR A C 1
ATOM 780 O O . TYR A 1 98 ? 19.676 11.769 -21.674 1.00 76.19 98 TYR A O 1
ATOM 788 N N . GLU A 1 99 ? 21.227 12.925 -20.576 1.00 75.69 99 GLU A N 1
ATOM 789 C CA . GLU A 1 99 ? 21.630 13.706 -21.742 1.00 75.69 99 GLU A CA 1
ATOM 790 C C . GLU A 1 99 ? 22.187 12.800 -22.854 1.00 75.69 99 GLU A C 1
ATOM 792 O O . GLU A 1 99 ? 22.018 13.121 -24.025 1.00 75.69 99 GLU A O 1
ATOM 797 N N . ALA A 1 100 ? 22.691 11.607 -22.509 1.00 72.62 100 ALA A N 1
ATOM 798 C CA . ALA A 1 100 ? 22.889 10.503 -23.439 1.00 72.62 100 ALA A CA 1
ATOM 799 C C . ALA A 1 100 ? 21.574 9.765 -23.812 1.00 72.62 100 ALA A C 1
ATOM 801 O O . ALA A 1 100 ? 21.306 9.637 -25.003 1.00 72.62 100 ALA A O 1
ATOM 802 N N . TRP A 1 101 ? 20.702 9.352 -22.874 1.00 82.00 101 TRP A N 1
ATOM 803 C CA . TRP A 1 101 ? 19.445 8.610 -23.179 1.00 82.00 101 TRP A CA 1
ATOM 804 C C . TRP A 1 101 ? 18.518 9.411 -24.084 1.00 82.00 101 TRP A C 1
ATOM 806 O O . TRP A 1 101 ? 17.993 8.913 -25.061 1.00 82.00 101 TRP A O 1
ATOM 816 N 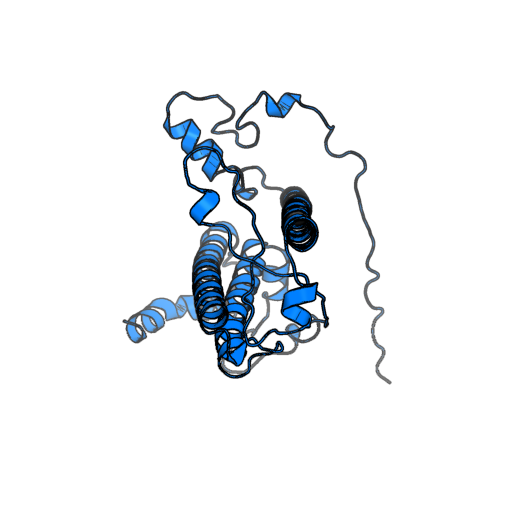N . LEU A 1 102 ? 18.342 10.690 -23.783 1.00 82.50 102 LEU A N 1
ATOM 817 C CA . LEU A 1 102 ? 17.537 11.630 -24.543 1.00 82.50 102 LEU A CA 1
ATOM 818 C C . LEU A 1 102 ? 18.154 11.936 -25.922 1.00 82.50 102 LEU A C 1
ATOM 820 O O . LEU A 1 102 ? 17.442 12.421 -26.799 1.00 82.50 102 LEU A O 1
ATOM 824 N N . SER A 1 103 ? 19.452 11.656 -26.114 1.00 84.75 103 SER A N 1
ATOM 825 C CA . SER A 1 103 ? 20.140 11.766 -27.407 1.00 84.75 103 SER A CA 1
ATOM 826 C C . SER A 1 103 ? 20.081 10.481 -28.246 1.00 84.75 103 SER A C 1
ATOM 828 O O . SER A 1 103 ? 19.976 10.579 -29.467 1.00 84.75 103 SER A O 1
ATOM 830 N N . ASP A 1 104 ? 20.084 9.298 -27.617 1.00 84.75 104 ASP A N 1
ATOM 831 C CA . ASP A 1 104 ? 19.883 7.997 -28.272 1.00 84.75 104 ASP A CA 1
ATOM 832 C C . ASP A 1 104 ? 19.182 6.982 -27.336 1.00 84.75 104 ASP A C 1
ATOM 834 O O . ASP A 1 104 ? 19.824 6.110 -26.746 1.00 84.75 104 ASP A O 1
ATOM 838 N N . PRO A 1 105 ? 17.845 7.045 -27.217 1.00 83.88 105 PRO A N 1
ATOM 839 C CA . PRO A 1 105 ? 17.068 6.156 -26.345 1.00 83.88 105 PRO A CA 1
ATOM 840 C C . PRO A 1 105 ? 16.837 4.772 -26.971 1.00 83.88 105 PRO A C 1
ATOM 842 O O . PRO A 1 105 ? 16.084 3.962 -26.431 1.00 83.88 105 PRO A O 1
ATOM 845 N N . THR A 1 106 ? 17.432 4.514 -28.140 1.00 85.62 106 THR A N 1
ATOM 846 C CA . THR A 1 106 ? 17.324 3.256 -28.889 1.00 85.62 106 THR A CA 1
ATOM 847 C C . THR A 1 106 ? 18.513 2.326 -28.677 1.00 85.62 106 THR A C 1
ATOM 849 O O . THR A 1 106 ? 18.342 1.113 -28.783 1.00 85.62 106 THR A O 1
ATOM 852 N N . HIS A 1 107 ? 19.690 2.865 -28.348 1.00 83.38 107 HIS A N 1
ATOM 853 C CA . HIS A 1 107 ? 20.901 2.076 -28.089 1.00 83.38 107 HIS A CA 1
ATOM 854 C C . HIS A 1 107 ? 21.452 2.238 -26.665 1.00 83.38 107 HIS A C 1
ATOM 856 O O . HIS A 1 107 ? 22.333 1.477 -26.271 1.00 83.38 107 HIS A O 1
ATOM 862 N N . ILE A 1 108 ? 20.942 3.202 -25.891 1.00 77.31 108 ILE A N 1
ATOM 863 C CA . ILE A 1 108 ? 21.416 3.525 -24.541 1.00 77.31 108 ILE A CA 1
ATOM 864 C C . ILE A 1 108 ? 20.316 3.183 -23.524 1.00 77.31 108 ILE A C 1
ATOM 866 O O . ILE A 1 108 ? 19.183 3.651 -23.646 1.00 77.31 108 ILE A O 1
ATOM 870 N N . GLY A 1 109 ? 20.631 2.326 -22.547 1.00 76.62 109 GLY A N 1
ATOM 871 C CA . GLY A 1 109 ? 19.671 1.806 -21.563 1.00 76.62 109 GLY A CA 1
ATOM 872 C C . GLY A 1 109 ? 19.409 2.752 -20.379 1.00 76.62 109 GLY A C 1
ATOM 873 O O . GLY A 1 109 ? 20.156 3.704 -20.192 1.00 76.62 109 GLY A O 1
ATOM 874 N N . PRO A 1 110 ? 18.350 2.530 -19.575 1.00 80.00 110 PRO A N 1
ATOM 875 C CA . PRO A 1 110 ? 18.053 3.366 -18.414 1.00 80.00 110 PRO A CA 1
ATOM 876 C C . PRO A 1 110 ? 18.778 2.930 -17.116 1.00 80.00 110 PRO A C 1
ATOM 878 O O . PRO A 1 110 ? 18.319 2.005 -16.446 1.00 80.00 110 PRO A O 1
ATOM 881 N N . SER A 1 111 ? 19.833 3.639 -16.679 1.00 74.00 111 SER A N 1
ATOM 882 C CA . SER A 1 111 ? 20.480 3.437 -15.359 1.00 74.00 111 SER A CA 1
ATOM 883 C C . SER A 1 111 ? 20.480 4.665 -14.431 1.00 74.00 111 SER A C 1
ATOM 885 O O . SER A 1 111 ? 20.700 5.804 -14.843 1.00 74.00 111 SER A O 1
ATOM 887 N N . ALA A 1 112 ? 20.225 4.417 -13.139 1.00 72.94 112 ALA A N 1
ATOM 888 C CA . ALA A 1 112 ? 19.884 5.425 -12.124 1.00 72.94 112 ALA A CA 1
ATOM 889 C C . ALA A 1 112 ? 20.744 5.393 -10.843 1.00 72.94 112 ALA A C 1
ATOM 891 O O . ALA A 1 112 ? 20.563 6.233 -9.956 1.00 72.94 112 ALA A O 1
ATOM 892 N N . LEU A 1 113 ? 21.616 4.393 -10.693 1.00 69.81 113 LEU A N 1
ATOM 893 C CA . LEU A 1 113 ? 22.307 4.074 -9.442 1.00 69.81 113 LEU A CA 1
ATOM 894 C C . LEU A 1 113 ? 23.770 3.730 -9.723 1.00 69.81 113 LEU A C 1
ATOM 896 O O . LEU A 1 113 ? 24.059 2.978 -10.644 1.00 69.81 113 LEU A O 1
ATOM 900 N N . VAL A 1 114 ? 24.677 4.242 -8.888 1.00 71.12 114 VAL A N 1
ATOM 901 C CA . VAL A 1 114 ? 26.114 3.947 -8.962 1.00 71.12 114 VAL A CA 1
ATOM 902 C C . VAL A 1 114 ? 26.556 3.323 -7.641 1.00 71.12 114 VAL A C 1
ATOM 904 O O . VAL A 1 114 ? 26.581 3.978 -6.597 1.00 71.12 114 VAL A O 1
ATOM 907 N N . VAL A 1 115 ? 26.883 2.037 -7.696 1.00 72.38 115 VAL A N 1
ATOM 908 C CA . VAL A 1 115 ? 27.409 1.216 -6.604 1.00 72.38 115 VAL A CA 1
ATOM 909 C C . VAL A 1 115 ? 28.860 1.605 -6.310 1.00 72.38 115 VAL A C 1
ATOM 911 O O . VAL A 1 115 ? 29.680 1.768 -7.217 1.00 72.38 115 VAL A O 1
ATOM 914 N N . TRP A 1 116 ? 29.196 1.748 -5.026 1.00 68.25 116 TRP A N 1
ATOM 915 C CA . TRP A 1 116 ? 30.545 2.106 -4.582 1.00 68.25 116 TRP A CA 1
ATOM 916 C C . TRP A 1 116 ? 31.543 0.953 -4.740 1.00 68.25 116 TRP A C 1
ATOM 918 O O . TRP A 1 116 ? 31.231 -0.196 -4.426 1.00 68.25 116 TRP A O 1
ATOM 928 N N . GLN A 1 117 ? 32.767 1.281 -5.155 1.00 76.19 117 GLN A N 1
ATOM 929 C CA . GLN A 1 117 ? 33.848 0.319 -5.387 1.00 76.19 117 GLN A CA 1
ATOM 930 C C . GLN A 1 117 ? 34.491 -0.091 -4.050 1.00 76.19 117 GLN A C 1
ATOM 932 O O . GLN A 1 117 ? 35.396 0.580 -3.558 1.00 76.19 117 GLN A O 1
ATOM 937 N N . ILE A 1 118 ? 33.964 -1.142 -3.410 1.00 64.62 118 ILE A N 1
ATOM 938 C CA . ILE A 1 118 ? 34.417 -1.595 -2.075 1.00 64.62 118 ILE A CA 1
ATOM 939 C C . ILE A 1 118 ? 34.948 -3.037 -2.110 1.00 64.62 118 ILE A C 1
ATOM 941 O O . ILE A 1 118 ? 35.940 -3.335 -1.450 1.00 64.62 118 ILE A O 1
ATOM 945 N N . VAL A 1 119 ? 34.293 -3.935 -2.858 1.00 70.19 119 VAL A N 1
ATOM 946 C CA . VAL A 1 119 ? 34.556 -5.393 -2.829 1.00 70.19 119 VAL A CA 1
ATOM 947 C C . VAL A 1 119 ? 34.399 -6.098 -4.193 1.00 70.19 119 VAL A C 1
ATOM 949 O O . VAL A 1 119 ? 34.163 -7.303 -4.227 1.00 70.19 119 VAL A O 1
ATOM 952 N N . GLY A 1 120 ? 34.475 -5.385 -5.325 1.00 63.72 120 GLY A N 1
ATOM 953 C CA . GLY A 1 120 ? 34.194 -5.948 -6.662 1.00 63.72 120 GLY A CA 1
ATOM 954 C C . GLY A 1 120 ? 32.734 -5.798 -7.119 1.00 63.72 120 GLY A C 1
ATOM 955 O O . GLY A 1 120 ? 32.375 -6.193 -8.225 1.00 63.72 120 GLY A O 1
ATOM 956 N N . GLN A 1 121 ? 31.882 -5.211 -6.275 1.00 71.75 121 GLN A N 1
ATOM 957 C CA . GLN A 1 121 ? 30.458 -4.947 -6.531 1.00 71.75 121 GLN A CA 1
ATOM 958 C C . GLN A 1 121 ? 30.204 -3.839 -7.574 1.00 71.75 121 GLN A C 1
ATOM 960 O O . GLN A 1 121 ? 29.088 -3.679 -8.057 1.00 71.75 121 GLN A O 1
ATOM 965 N N . GLU A 1 122 ? 31.237 -3.090 -7.954 1.00 64.00 122 GLU A N 1
ATOM 966 C CA . GLU A 1 122 ? 31.216 -2.072 -9.008 1.00 64.00 122 GLU A CA 1
ATOM 967 C C . GLU A 1 122 ? 30.980 -2.623 -10.426 1.00 64.00 122 GLU A C 1
ATOM 969 O O . GLU A 1 122 ? 30.691 -1.849 -11.334 1.00 64.00 122 GLU A O 1
ATOM 974 N N . ILE A 1 123 ? 31.009 -3.951 -10.598 1.00 68.12 123 ILE A N 1
ATOM 975 C CA . ILE A 1 123 ? 30.542 -4.672 -11.797 1.00 68.12 123 ILE A CA 1
ATOM 976 C C . ILE A 1 123 ? 29.050 -4.433 -12.120 1.00 68.12 123 ILE A C 1
ATOM 978 O O . ILE A 1 123 ? 28.582 -4.803 -13.191 1.00 68.12 123 ILE A O 1
ATOM 982 N N . LEU A 1 124 ? 28.296 -3.832 -11.193 1.00 67.56 124 LEU A N 1
ATOM 983 C CA . LEU A 1 124 ? 26.866 -3.527 -11.318 1.00 67.56 124 LEU A CA 1
ATOM 984 C C . LEU A 1 124 ? 26.571 -2.124 -11.886 1.00 67.56 124 LEU A C 1
ATOM 986 O O . LEU A 1 124 ? 25.408 -1.730 -11.936 1.00 67.56 124 LEU A O 1
ATOM 990 N N . ASN A 1 125 ? 27.599 -1.357 -12.264 1.00 63.91 125 ASN A N 1
ATOM 991 C CA . ASN A 1 125 ? 27.444 0.004 -12.775 1.00 63.91 125 ASN A CA 1
ATOM 992 C C . ASN A 1 125 ? 27.362 0.014 -14.306 1.00 63.91 125 ASN A C 1
ATOM 994 O O . ASN A 1 125 ? 28.358 -0.239 -14.979 1.00 63.91 125 ASN A O 1
ATOM 998 N N . ASP A 1 126 ? 26.183 0.357 -14.815 1.00 59.38 126 ASP A N 1
ATOM 999 C CA . ASP A 1 126 ? 25.887 0.620 -16.229 1.00 59.38 126 ASP A CA 1
ATOM 1000 C C . ASP A 1 126 ? 25.244 2.023 -16.351 1.00 59.38 126 ASP A C 1
ATOM 1002 O O . ASP A 1 126 ? 24.892 2.628 -15.331 1.00 59.38 126 ASP A O 1
ATOM 1006 N N . ASP A 1 127 ? 25.098 2.571 -17.556 1.00 46.19 127 ASP A N 1
ATOM 1007 C CA . ASP A 1 127 ? 24.906 4.019 -17.783 1.00 46.19 127 ASP A CA 1
ATOM 1008 C C . ASP A 1 127 ? 23.422 4.467 -18.067 1.0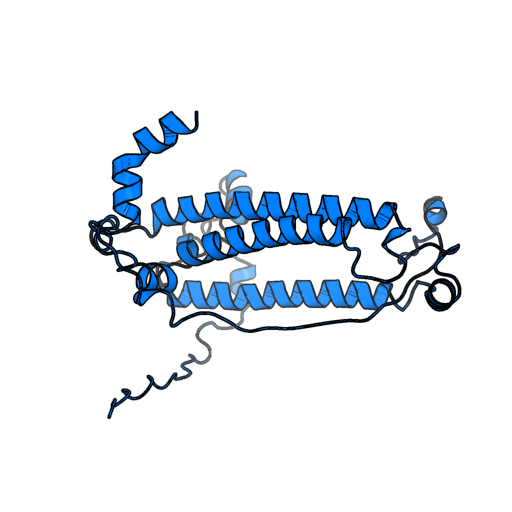0 46.19 127 ASP A C 1
ATOM 1010 O O . ASP A 1 127 ? 22.717 3.780 -18.796 1.00 46.19 127 ASP A O 1
ATOM 1014 N N . VAL A 1 128 ? 22.975 5.653 -17.548 1.00 44.19 128 VAL A N 1
ATOM 1015 C CA . VAL A 1 128 ? 22.000 6.664 -18.128 1.00 44.19 128 VAL A CA 1
ATOM 1016 C C . VAL A 1 128 ? 20.474 6.822 -17.705 1.00 44.19 128 VAL A C 1
ATOM 1018 O O . VAL A 1 128 ? 19.652 6.108 -18.241 1.00 44.19 128 VAL A O 1
ATOM 1021 N N . ILE A 1 129 ? 19.994 7.876 -16.966 1.00 32.94 129 ILE A N 1
ATOM 1022 C CA . ILE A 1 129 ? 18.563 8.424 -16.910 1.00 32.94 129 ILE A CA 1
ATOM 1023 C C . ILE A 1 129 ? 18.419 9.910 -16.419 1.00 32.94 129 ILE A C 1
ATOM 1025 O O . ILE A 1 129 ? 19.398 10.408 -15.890 1.00 32.94 129 ILE A O 1
ATOM 1029 N N . TYR A 1 130 ? 17.235 10.584 -16.554 1.00 29.34 130 TYR A N 1
ATOM 1030 C CA . TYR A 1 130 ? 16.593 11.776 -15.857 1.00 29.34 130 TYR A CA 1
ATOM 1031 C C . TYR A 1 130 ? 15.035 11.712 -16.161 1.00 29.34 130 TYR A C 1
ATOM 1033 O O . TYR A 1 130 ? 14.558 10.598 -16.382 1.00 29.34 130 TYR A O 1
ATOM 1041 N N . LYS A 1 131 ? 14.180 12.786 -16.103 1.00 29.70 131 LYS A N 1
ATOM 1042 C CA . LYS A 1 131 ? 12.671 12.650 -15.961 1.00 29.70 131 LYS A CA 1
ATOM 1043 C C . LYS A 1 131 ? 11.728 13.887 -16.229 1.00 29.70 131 LYS A C 1
ATOM 1045 O O . LYS A 1 131 ? 12.230 15.006 -16.243 1.00 29.70 131 LYS A O 1
ATOM 1050 N N . THR A 1 132 ? 10.370 13.735 -16.348 1.00 31.69 132 THR A N 1
ATOM 1051 C CA . THR A 1 132 ? 9.263 14.759 -16.072 1.00 31.69 132 THR A CA 1
ATOM 1052 C C . THR A 1 132 ? 7.773 14.207 -16.045 1.00 31.69 132 THR A C 1
ATOM 1054 O O . THR A 1 132 ? 7.630 12.990 -16.033 1.00 31.69 132 THR A O 1
ATOM 1057 N N . ASN A 1 133 ? 6.673 15.023 -15.910 1.00 30.27 133 ASN A N 1
ATOM 1058 C CA . ASN A 1 133 ? 5.426 14.698 -15.107 1.00 30.27 133 ASN A CA 1
ATOM 1059 C C . ASN A 1 133 ? 3.958 15.168 -15.498 1.00 30.27 133 ASN A C 1
ATOM 1061 O O . ASN A 1 133 ? 3.795 16.257 -16.036 1.00 30.27 133 ASN A O 1
ATOM 1065 N N . TRP A 1 134 ? 2.932 14.450 -14.933 1.00 35.06 134 TRP A N 1
ATOM 1066 C CA . TRP A 1 134 ? 1.521 14.818 -14.475 1.00 35.06 134 TRP A CA 1
ATOM 1067 C C . TRP A 1 134 ? 0.383 15.113 -15.514 1.00 35.06 134 TRP A C 1
ATOM 1069 O O . TRP A 1 134 ? 0.707 15.278 -16.681 1.00 35.06 134 TRP A O 1
ATOM 1079 N N . GLY A 1 135 ? -0.962 15.167 -15.253 1.00 37.16 135 GLY A N 1
ATOM 1080 C CA . GLY A 1 135 ? -1.944 15.036 -14.104 1.00 37.16 135 GLY A CA 1
ATOM 1081 C C . GLY A 1 135 ? -3.419 15.384 -14.589 1.00 37.16 135 GLY A C 1
ATOM 1082 O O . GLY A 1 135 ? -3.528 15.625 -15.785 1.00 37.16 135 GLY A O 1
ATOM 1083 N N . ILE A 1 136 ? -4.608 15.500 -13.914 1.00 35.03 136 ILE A N 1
ATOM 1084 C CA . ILE A 1 136 ? -5.281 15.299 -12.569 1.00 35.03 136 ILE A CA 1
ATOM 1085 C C . ILE A 1 136 ? -6.870 15.278 -12.782 1.00 35.03 136 ILE A C 1
ATOM 1087 O O . ILE A 1 136 ? -7.298 15.686 -13.859 1.00 35.03 136 ILE A O 1
ATOM 1091 N N . GLY A 1 137 ? -7.777 14.873 -11.840 1.00 34.06 137 GLY A N 1
ATOM 1092 C CA . GLY A 1 137 ? -9.287 14.876 -11.980 1.00 34.06 137 GLY A CA 1
ATOM 1093 C C . GLY A 1 137 ? -10.166 14.839 -10.671 1.00 34.06 137 GLY A C 1
ATOM 1094 O O . GLY A 1 137 ? -9.593 14.784 -9.590 1.00 34.06 137 GLY A O 1
ATOM 1095 N N . ASN A 1 138 ? -11.530 14.888 -10.728 1.00 41.44 138 ASN A N 1
ATOM 1096 C CA . ASN A 1 138 ? -12.485 15.171 -9.589 1.00 41.44 138 ASN A CA 1
ATOM 1097 C C . ASN A 1 138 ? -13.632 14.127 -9.305 1.00 41.44 138 ASN A C 1
ATOM 1099 O O . ASN A 1 138 ? -13.845 13.233 -10.117 1.00 41.44 138 ASN A O 1
ATOM 1103 N N . GLY A 1 139 ? -14.380 14.241 -8.170 1.00 40.50 139 GLY A N 1
ATOM 1104 C CA . GLY A 1 139 ? -15.231 13.167 -7.553 1.00 40.50 139 GLY A CA 1
ATOM 1105 C C . GLY A 1 139 ? -16.744 13.401 -7.212 1.00 40.50 139 GLY A C 1
ATOM 1106 O O . GLY A 1 139 ? -17.460 14.073 -7.945 1.00 40.50 139 GLY A O 1
ATOM 1107 N N . LEU A 1 140 ? -17.263 12.772 -6.127 1.00 40.47 140 LEU A N 1
ATOM 1108 C CA . LEU A 1 140 ? -18.339 11.741 -6.238 1.00 40.47 140 LEU A CA 1
ATOM 1109 C C . LEU A 1 140 ? -19.742 11.928 -5.557 1.00 40.47 140 LEU A C 1
ATOM 1111 O O . LEU A 1 140 ? -20.654 11.171 -5.882 1.00 40.47 140 LEU A O 1
ATOM 1115 N N . LYS A 1 141 ? -19.952 12.824 -4.573 1.00 38.53 141 LYS A N 1
ATOM 1116 C CA . LYS A 1 141 ? -20.973 12.607 -3.498 1.00 38.53 141 LYS A CA 1
ATOM 1117 C C . LYS A 1 141 ? -22.458 12.440 -3.903 1.00 38.53 141 LYS A C 1
ATOM 1119 O O . LYS A 1 141 ? -23.089 11.496 -3.433 1.00 38.53 141 LYS A O 1
ATOM 1124 N N . ASP A 1 142 ? -23.033 13.328 -4.717 1.00 42.22 142 ASP A N 1
ATOM 1125 C CA . ASP A 1 142 ? -24.504 13.503 -4.841 1.00 42.22 142 ASP A CA 1
ATOM 1126 C C . ASP A 1 142 ? -25.263 12.340 -5.550 1.00 42.22 142 ASP A C 1
ATOM 1128 O O . ASP A 1 142 ? -26.462 12.439 -5.806 1.00 42.22 142 ASP A O 1
ATOM 1132 N N . ILE A 1 143 ? -24.586 11.237 -5.898 1.00 56.34 143 ILE A N 1
ATOM 1133 C CA . ILE A 1 143 ? -25.101 10.162 -6.775 1.00 56.34 143 ILE A CA 1
ATOM 1134 C C . ILE A 1 143 ? -25.723 8.984 -5.992 1.00 56.34 143 ILE A C 1
ATOM 1136 O O . ILE A 1 143 ? -26.637 8.315 -6.483 1.00 56.34 143 ILE A O 1
ATOM 1140 N N . LEU A 1 144 ? -25.240 8.700 -4.778 1.00 50.50 144 LEU A N 1
ATOM 1141 C CA . LEU A 1 144 ? -25.505 7.428 -4.083 1.00 50.50 144 LEU A CA 1
ATOM 1142 C C . LEU A 1 144 ? -26.950 7.280 -3.570 1.00 50.50 144 LEU A C 1
ATOM 1144 O O . LEU A 1 144 ? -27.558 6.217 -3.729 1.00 50.50 144 LEU A O 1
ATOM 1148 N N . GLU A 1 145 ? -27.514 8.344 -2.995 1.00 48.97 145 GLU A N 1
ATOM 1149 C CA . GLU A 1 145 ? -28.806 8.324 -2.282 1.00 48.97 145 GLU A CA 1
ATOM 1150 C C . GLU A 1 145 ? -30.032 8.166 -3.203 1.00 48.97 145 GLU A C 1
ATOM 1152 O O . GLU A 1 145 ? -31.089 7.711 -2.761 1.00 48.97 145 GLU A O 1
ATOM 1157 N N . ALA A 1 146 ? -29.898 8.498 -4.491 1.00 60.22 146 ALA A N 1
ATOM 1158 C CA . ALA A 1 146 ? -30.994 8.469 -5.465 1.00 60.22 146 ALA A CA 1
ATOM 1159 C C . ALA A 1 146 ? -31.449 7.049 -5.873 1.00 60.22 146 ALA A C 1
ATOM 1161 O O . ALA A 1 146 ? -32.478 6.892 -6.530 1.00 60.22 146 ALA A O 1
ATOM 1162 N N . HIS A 1 147 ? -30.692 6.011 -5.508 1.00 61.84 147 HIS A N 1
ATOM 1163 C CA . HIS A 1 147 ? -30.833 4.665 -6.063 1.00 61.84 147 HIS A CA 1
ATOM 1164 C C . HIS A 1 147 ? -31.581 3.705 -5.118 1.00 61.84 147 HIS A C 1
ATOM 1166 O O . HIS A 1 147 ? -31.028 3.179 -4.149 1.00 61.84 147 HIS A O 1
ATOM 1172 N N . LYS A 1 148 ? -32.857 3.444 -5.439 1.00 61.06 148 LYS A N 1
ATOM 1173 C CA . LYS A 1 148 ? -33.727 2.432 -4.806 1.00 61.06 148 LYS A CA 1
ATOM 1174 C C . LYS A 1 148 ? -34.541 1.702 -5.879 1.00 61.06 148 LYS A C 1
ATOM 1176 O O . LYS A 1 148 ? -34.812 2.270 -6.932 1.00 61.06 148 LYS A O 1
ATOM 1181 N N . GLY A 1 149 ? -34.940 0.453 -5.630 1.00 64.50 149 GLY A N 1
ATOM 1182 C CA . GLY A 1 149 ? -35.615 -0.375 -6.637 1.00 64.50 149 GLY A CA 1
ATOM 1183 C C . GLY A 1 149 ? -36.328 -1.608 -6.063 1.00 64.50 149 GLY A C 1
ATOM 1184 O O . GLY A 1 149 ? -36.050 -2.010 -4.932 1.00 64.50 149 GLY A O 1
ATOM 1185 N N . PRO A 1 150 ? -37.237 -2.234 -6.834 1.00 66.56 150 PRO A N 1
ATOM 1186 C CA . PRO A 1 150 ? -38.211 -3.204 -6.319 1.00 66.56 150 PRO A CA 1
ATOM 1187 C C . PRO A 1 150 ? -37.593 -4.489 -5.746 1.00 66.56 150 PRO A C 1
ATOM 1189 O O . PRO A 1 150 ? -38.155 -5.082 -4.832 1.00 66.56 150 PRO A O 1
ATOM 1192 N N . PHE A 1 151 ? -36.421 -4.905 -6.235 1.00 71.50 151 PHE A N 1
ATOM 1193 C CA . PHE A 1 151 ? -35.743 -6.130 -5.789 1.00 71.50 151 PHE A CA 1
ATOM 1194 C C . PHE A 1 151 ? -34.703 -5.901 -4.674 1.00 71.50 151 PHE A C 1
ATOM 1196 O O . PHE A 1 151 ? -34.154 -6.868 -4.138 1.00 71.50 151 PHE A O 1
ATOM 1203 N N . ILE A 1 152 ? -34.428 -4.640 -4.304 1.00 65.12 152 ILE A N 1
ATOM 1204 C CA . ILE A 1 152 ? -33.318 -4.245 -3.412 1.00 65.12 152 ILE A CA 1
ATOM 1205 C C . ILE A 1 152 ? -33.755 -3.681 -2.047 1.00 65.12 152 ILE A C 1
ATOM 1207 O O . ILE A 1 152 ? -32.941 -3.110 -1.326 1.00 65.12 152 ILE A O 1
ATOM 1211 N N . GLY A 1 153 ? -35.021 -3.861 -1.656 1.00 72.38 153 GLY A N 1
ATOM 1212 C CA . GLY A 1 153 ? -35.514 -3.443 -0.338 1.00 72.38 153 GLY A CA 1
ATOM 1213 C C . GLY A 1 153 ? -35.414 -1.927 -0.143 1.00 72.38 153 GLY A C 1
ATOM 1214 O O . GLY A 1 153 ? -35.961 -1.162 -0.934 1.00 72.38 153 GLY A O 1
ATOM 1215 N N . GLN A 1 154 ? -34.707 -1.480 0.899 1.00 72.88 154 GLN A N 1
ATOM 1216 C CA . GLN A 1 154 ? -34.472 -0.049 1.148 1.00 72.88 154 GLN A CA 1
ATOM 1217 C C . GLN A 1 154 ? -33.381 0.586 0.255 1.00 72.88 154 GLN A C 1
ATOM 1219 O O . GLN A 1 154 ? -33.202 1.807 0.306 1.00 72.88 154 GLN A O 1
ATOM 1224 N N . GLY A 1 155 ? -32.688 -0.197 -0.584 1.00 77.94 155 GLY A N 1
ATOM 1225 C CA . GLY A 1 155 ? -31.575 0.269 -1.421 1.00 77.94 155 GLY A CA 1
ATOM 1226 C C . GLY A 1 155 ? -30.366 0.700 -0.586 1.00 77.94 155 GLY A C 1
ATOM 1227 O O . GLY A 1 155 ? -30.084 0.092 0.441 1.00 77.94 155 GLY A O 1
ATOM 1228 N N . HIS A 1 156 ? -29.675 1.772 -0.987 1.00 79.25 156 HIS A N 1
ATOM 1229 C CA . HIS A 1 156 ? -28.488 2.297 -0.284 1.00 79.25 156 HIS A CA 1
ATOM 1230 C C . HIS A 1 156 ? -28.786 3.061 1.029 1.00 79.25 156 HIS A C 1
ATOM 1232 O O . HIS A 1 156 ? -27.968 3.864 1.476 1.00 79.25 156 HIS A O 1
ATOM 1238 N N . LYS A 1 157 ? -29.957 2.876 1.652 1.00 70.25 157 LYS A N 1
ATOM 1239 C CA . LYS A 1 157 ? -30.268 3.515 2.943 1.00 70.25 157 LYS A CA 1
ATOM 1240 C C . LYS A 1 157 ? -29.328 2.951 4.019 1.00 70.25 157 LYS A C 1
ATOM 1242 O O . LYS A 1 157 ? -29.289 1.739 4.169 1.00 70.25 157 LYS A O 1
ATOM 1247 N N . GLY A 1 158 ? -28.619 3.807 4.758 1.00 71.06 158 GLY A N 1
ATOM 1248 C CA . GLY A 1 158 ? -27.590 3.394 5.721 1.00 71.06 158 GLY A CA 1
ATOM 1249 C C . GLY A 1 158 ? -26.167 3.401 5.148 1.00 71.06 158 GLY A C 1
ATOM 1250 O O . GLY A 1 158 ? -25.207 3.434 5.910 1.00 71.06 158 GLY A O 1
ATOM 1251 N N . LEU A 1 159 ? -25.993 3.412 3.818 1.00 76.12 159 LEU A N 1
ATOM 1252 C CA . LEU A 1 159 ? -24.664 3.338 3.197 1.00 76.12 159 LEU A CA 1
ATOM 1253 C C . LEU A 1 159 ? -23.854 4.632 3.369 1.00 76.12 159 LEU A C 1
ATOM 1255 O O . LEU A 1 159 ? -22.633 4.575 3.491 1.00 76.12 159 LEU A O 1
ATOM 1259 N N . TYR A 1 160 ? -24.513 5.795 3.383 1.00 73.31 160 TYR A N 1
ATOM 1260 C CA . TYR A 1 160 ? -23.837 7.067 3.648 1.00 73.31 160 TYR A CA 1
ATOM 1261 C C . TYR A 1 160 ? -23.357 7.135 5.102 1.00 73.31 160 TYR A C 1
ATOM 1263 O O . TYR A 1 160 ? -22.231 7.550 5.369 1.00 73.31 160 TYR A O 1
ATOM 1271 N N . GLU A 1 161 ? -24.195 6.673 6.025 1.00 77.19 161 GLU A N 1
ATOM 1272 C CA . GLU A 1 161 ? -23.900 6.563 7.446 1.00 77.19 161 GLU A CA 1
ATOM 1273 C C . GLU A 1 161 ? -22.713 5.612 7.672 1.00 77.19 161 GLU A C 1
ATOM 1275 O O . GLU A 1 161 ? -21.694 6.043 8.201 1.00 77.19 161 GLU A O 1
ATOM 1280 N N . ILE A 1 162 ? -22.768 4.382 7.146 1.00 77.44 162 ILE A N 1
ATOM 1281 C CA . ILE A 1 162 ? -21.666 3.397 7.175 1.00 77.44 162 ILE A CA 1
ATOM 1282 C C . ILE A 1 162 ? -20.340 4.001 6.672 1.00 77.44 162 ILE A C 1
ATOM 1284 O O . ILE A 1 162 ? -19.309 3.883 7.334 1.00 77.44 162 ILE A O 1
ATOM 1288 N N . LEU A 1 163 ? -20.361 4.688 5.523 1.00 80.75 163 LEU A N 1
ATOM 1289 C CA . LEU A 1 163 ? -19.175 5.304 4.909 1.00 80.75 163 LEU A CA 1
ATOM 1290 C C . LEU A 1 163 ? -18.720 6.616 5.579 1.00 80.75 163 LEU A C 1
ATOM 1292 O O . LEU A 1 163 ? -17.735 7.205 5.130 1.00 80.75 163 LEU A O 1
ATOM 1296 N N . THR A 1 164 ? -19.416 7.090 6.618 1.00 79.44 164 THR A N 1
ATOM 1297 C CA . THR A 1 164 ? -19.026 8.278 7.401 1.00 79.44 164 THR A CA 1
ATOM 1298 C C . THR A 1 164 ? -18.778 8.000 8.882 1.00 79.44 164 THR A C 1
ATOM 1300 O O . THR A 1 164 ? -18.098 8.801 9.517 1.00 79.44 164 THR A O 1
ATOM 1303 N N . THR A 1 165 ? -19.248 6.872 9.426 1.00 80.06 165 THR A N 1
ATOM 1304 C CA . THR A 1 165 ? -18.959 6.444 10.806 1.00 80.06 165 THR A CA 1
ATOM 1305 C C . THR A 1 165 ? -17.835 5.413 10.914 1.00 80.06 165 THR A C 1
ATOM 1307 O O . THR A 1 165 ? -17.219 5.327 11.973 1.00 80.06 165 THR A O 1
ATOM 1310 N N . SER A 1 166 ? -17.522 4.659 9.851 1.00 82.44 166 SER A N 1
ATOM 1311 C CA . SER A 1 166 ? -16.462 3.640 9.873 1.00 82.44 166 SER A CA 1
ATOM 1312 C C . SER A 1 166 ? -15.356 3.880 8.841 1.00 82.44 166 SER A C 1
ATOM 1314 O O . SER A 1 166 ? -15.546 3.773 7.624 1.00 82.44 166 SER A O 1
ATOM 1316 N N . TRP A 1 167 ? -14.135 4.070 9.347 1.00 84.81 167 TRP A N 1
ATOM 1317 C CA . TRP A 1 167 ? -12.909 4.002 8.547 1.00 84.81 167 TRP A CA 1
ATOM 1318 C C . TRP A 1 167 ? -12.713 2.619 7.906 1.00 84.81 167 TRP A C 1
ATOM 1320 O O . TRP A 1 167 ? -12.243 2.534 6.771 1.00 84.81 167 TRP A O 1
ATOM 1330 N N . HIS A 1 168 ? -13.119 1.537 8.579 1.00 88.06 168 HIS A N 1
ATOM 1331 C CA . HIS A 1 168 ? -13.059 0.178 8.035 1.00 88.06 168 HIS A CA 1
ATOM 1332 C C . HIS A 1 168 ? -14.175 -0.145 7.032 1.00 88.06 168 HIS A C 1
ATOM 1334 O O . HIS A 1 168 ? -14.054 -1.153 6.348 1.00 88.06 168 HIS A O 1
ATOM 1340 N N . ALA A 1 169 ? -15.200 0.694 6.864 1.00 80.88 169 ALA A N 1
ATOM 1341 C CA . ALA A 1 169 ? -16.122 0.616 5.729 1.00 80.88 169 ALA A CA 1
ATOM 1342 C C . ALA A 1 169 ? -15.587 1.369 4.502 1.00 80.88 169 ALA A C 1
ATOM 1344 O O . ALA A 1 169 ? -15.677 0.883 3.373 1.00 80.88 169 ALA A O 1
ATOM 1345 N N . GLN A 1 170 ? -14.987 2.546 4.712 1.00 85.38 170 GLN A N 1
ATOM 1346 C CA . GLN A 1 170 ? -14.449 3.361 3.621 1.00 85.38 170 GLN A CA 1
ATOM 1347 C C . GLN A 1 170 ? -13.163 2.763 3.019 1.00 85.38 170 GLN A C 1
ATOM 1349 O O . GLN A 1 170 ? -13.003 2.716 1.797 1.00 85.38 170 GLN A O 1
ATOM 1354 N N . LEU A 1 171 ? -12.249 2.280 3.868 1.00 88.81 171 LEU A N 1
ATOM 1355 C CA . LEU A 1 171 ? -10.962 1.719 3.458 1.00 88.81 171 LEU A CA 1
ATOM 1356 C C . LEU A 1 171 ? -11.072 0.525 2.485 1.00 88.81 171 LEU A C 1
ATOM 1358 O O . LEU A 1 171 ? -10.416 0.587 1.448 1.00 88.81 171 LEU A O 1
ATOM 1362 N N . PRO A 1 172 ? -11.874 -0.535 2.716 1.00 89.25 172 PRO A N 1
ATOM 1363 C CA . PRO A 1 172 ? -11.948 -1.668 1.797 1.00 89.25 172 PRO A CA 1
ATOM 1364 C C . PRO A 1 172 ? -12.586 -1.304 0.459 1.00 89.25 172 PRO A C 1
ATOM 1366 O O . PRO A 1 172 ? -12.157 -1.833 -0.560 1.00 89.25 172 PRO A O 1
ATOM 1369 N N . LEU A 1 173 ? -13.544 -0.370 0.420 1.00 88.69 173 LEU A N 1
ATOM 1370 C CA . LEU A 1 173 ? -14.082 0.137 -0.844 1.00 88.69 173 LEU A CA 1
ATOM 1371 C C . LEU A 1 173 ? -12.984 0.860 -1.642 1.00 88.69 173 LEU A C 1
ATOM 1373 O O . LEU A 1 173 ? -12.782 0.574 -2.823 1.00 88.69 173 LEU A O 1
ATOM 1377 N N . ASN A 1 174 ? -12.224 1.738 -0.980 1.00 91.06 174 ASN A N 1
ATOM 1378 C CA . ASN A 1 174 ? -11.091 2.436 -1.586 1.00 91.06 174 ASN A CA 1
ATOM 1379 C C . ASN A 1 174 ? -9.999 1.464 -2.065 1.00 91.06 174 ASN A C 1
ATOM 1381 O O . ASN A 1 174 ? -9.509 1.615 -3.181 1.00 91.06 174 ASN A O 1
ATOM 1385 N N . LEU A 1 175 ? -9.647 0.450 -1.266 1.00 92.75 175 LEU A N 1
ATOM 1386 C CA . LEU A 1 175 ? -8.667 -0.575 -1.633 1.00 92.75 175 LEU A CA 1
ATOM 1387 C C . LEU A 1 175 ? -9.168 -1.439 -2.801 1.00 92.75 175 LEU A C 1
ATOM 1389 O O . LEU A 1 175 ? -8.450 -1.589 -3.783 1.00 92.75 175 LEU A O 1
ATOM 1393 N N . ALA A 1 176 ? -10.405 -1.943 -2.770 1.00 92.88 176 ALA A N 1
ATOM 1394 C CA . ALA A 1 176 ? -10.960 -2.760 -3.852 1.00 92.88 176 ALA A CA 1
ATOM 1395 C C . ALA A 1 176 ? -10.937 -2.015 -5.197 1.00 92.88 176 ALA A C 1
ATOM 1397 O O . ALA A 1 176 ? -10.510 -2.577 -6.209 1.00 92.88 176 ALA A O 1
ATOM 1398 N N . MET A 1 177 ? -11.321 -0.732 -5.202 1.00 92.88 177 MET A N 1
ATOM 1399 C CA . MET A 1 177 ? -11.227 0.125 -6.387 1.00 92.88 177 MET A CA 1
ATOM 1400 C C . MET A 1 177 ? -9.772 0.395 -6.794 1.00 92.88 177 MET A C 1
ATOM 1402 O O . MET A 1 177 ? -9.440 0.249 -7.968 1.00 92.88 177 MET A O 1
ATOM 1406 N N . LEU A 1 178 ? -8.894 0.755 -5.851 1.00 93.50 178 LEU A N 1
ATOM 1407 C CA . LEU A 1 178 ? -7.495 1.101 -6.128 1.00 93.50 178 LEU A CA 1
ATOM 1408 C C . LEU A 1 178 ? -6.697 -0.090 -6.672 1.00 93.50 178 LEU A C 1
ATOM 1410 O O . LEU A 1 178 ? -5.975 0.054 -7.656 1.00 93.50 178 LEU A O 1
ATOM 1414 N N . GLY A 1 179 ? -6.827 -1.269 -6.064 1.00 93.88 179 GLY A N 1
ATOM 1415 C CA . GLY A 1 179 ? -6.111 -2.470 -6.491 1.00 93.88 179 GLY A CA 1
ATOM 1416 C C . GLY A 1 179 ? -6.604 -2.978 -7.844 1.00 93.88 179 GLY A C 1
ATOM 1417 O O . GLY A 1 179 ? -5.789 -3.303 -8.707 1.00 93.88 179 GLY A O 1
ATOM 1418 N N . SER A 1 180 ? -7.919 -2.919 -8.086 1.00 95.94 180 SER A N 1
ATOM 1419 C CA . SER A 1 180 ? -8.496 -3.194 -9.410 1.00 95.94 180 SER A CA 1
ATOM 1420 C C . SER A 1 180 ? -7.993 -2.196 -10.456 1.00 95.94 180 SER A C 1
ATOM 1422 O O . SER A 1 180 ? -7.579 -2.598 -11.541 1.00 95.94 180 SER A O 1
ATOM 1424 N N . LEU A 1 181 ? -7.944 -0.901 -10.122 1.00 95.75 181 LEU A N 1
ATOM 1425 C CA . LEU A 1 181 ? -7.386 0.135 -10.991 1.00 95.75 181 LEU A CA 1
ATOM 1426 C C . LEU A 1 181 ? -5.890 -0.087 -11.254 1.00 95.75 181 LEU A C 1
ATOM 1428 O O . LEU A 1 181 ? -5.449 0.104 -12.378 1.00 95.75 181 LEU A O 1
ATOM 1432 N N . THR A 1 182 ? -5.122 -0.552 -10.268 1.00 94.69 182 THR A N 1
ATOM 1433 C CA . THR A 1 182 ? -3.689 -0.863 -10.419 1.00 94.69 182 THR A CA 1
ATOM 1434 C C . THR A 1 182 ? -3.485 -2.043 -11.381 1.00 94.69 182 THR A C 1
ATOM 1436 O O . THR A 1 182 ? -2.636 -1.970 -12.267 1.00 94.69 182 THR A O 1
ATOM 1439 N N . ILE A 1 183 ? -4.324 -3.083 -11.305 1.00 96.44 183 ILE A N 1
ATOM 1440 C CA . ILE A 1 183 ? -4.334 -4.194 -12.276 1.00 96.44 183 ILE A CA 1
ATOM 1441 C C . ILE A 1 183 ? -4.734 -3.710 -13.679 1.00 96.44 183 ILE A C 1
ATOM 1443 O O . ILE A 1 183 ? -4.118 -4.111 -14.667 1.00 96.44 183 ILE A O 1
ATOM 1447 N N . VAL A 1 184 ? -5.732 -2.829 -13.792 1.00 97.19 184 VAL A N 1
ATOM 1448 C CA . VAL A 1 184 ? -6.151 -2.234 -15.075 1.00 97.19 184 VAL A CA 1
ATOM 1449 C C . VAL A 1 184 ? -5.051 -1.342 -15.666 1.00 97.19 184 VAL A C 1
ATOM 1451 O O . VAL A 1 184 ? -4.807 -1.395 -16.870 1.00 97.19 184 VAL A O 1
ATOM 1454 N N . VAL A 1 185 ? -4.332 -0.583 -14.834 1.00 95.19 185 VAL A N 1
ATOM 1455 C CA . VAL A 1 185 ? -3.145 0.192 -15.229 1.00 95.19 185 VAL A CA 1
ATOM 1456 C C . VAL A 1 185 ? -2.043 -0.731 -15.748 1.00 95.19 185 VAL A C 1
ATOM 1458 O O . VAL A 1 185 ? -1.493 -0.435 -16.804 1.00 95.19 185 VAL A O 1
ATOM 1461 N N . ALA A 1 186 ? -1.779 -1.873 -15.099 1.00 95.94 186 ALA A N 1
ATOM 1462 C CA . ALA A 1 186 ? -0.812 -2.860 -15.593 1.00 95.94 186 ALA A CA 1
ATOM 1463 C C . ALA A 1 186 ? -1.142 -3.307 -17.029 1.00 95.94 186 ALA A C 1
ATOM 1465 O O . ALA A 1 186 ? -0.303 -3.211 -17.923 1.00 95.94 186 ALA A O 1
ATOM 1466 N N . HIS A 1 187 ? -2.387 -3.733 -17.265 1.00 97.56 187 HIS A N 1
ATOM 1467 C CA . HIS A 1 187 ? -2.839 -4.190 -18.581 1.00 97.56 187 HIS A CA 1
ATOM 1468 C C . HIS A 1 187 ? -2.784 -3.071 -19.628 1.00 97.56 187 HIS A C 1
ATOM 1470 O O . HIS A 1 187 ? -2.246 -3.281 -20.714 1.00 97.56 187 HIS A O 1
ATOM 1476 N N . HIS A 1 188 ? -3.285 -1.872 -19.309 1.00 97.31 188 HIS A N 1
ATOM 1477 C CA . HIS A 1 188 ? -3.262 -0.740 -20.236 1.00 97.31 188 HIS A CA 1
ATOM 1478 C C . HIS A 1 188 ? -1.841 -0.262 -20.559 1.00 97.31 188 HIS A C 1
ATOM 1480 O O . HIS A 1 188 ? -1.562 -0.012 -21.725 1.00 97.31 188 HIS A O 1
ATOM 1486 N N . MET A 1 189 ? -0.929 -0.179 -19.584 1.00 93.31 189 MET A N 1
ATOM 1487 C CA . MET A 1 189 ? 0.461 0.235 -19.831 1.00 93.31 189 MET A CA 1
ATOM 1488 C C . MET A 1 189 ? 1.266 -0.782 -20.651 1.00 93.31 189 MET A C 1
ATOM 1490 O O . MET A 1 189 ? 2.265 -0.401 -21.262 1.00 93.31 189 MET A O 1
ATOM 1494 N N . TYR A 1 190 ? 0.838 -2.048 -20.670 1.00 91.62 190 TYR A N 1
ATOM 1495 C CA . TYR A 1 190 ? 1.421 -3.088 -21.514 1.00 91.62 190 TYR A CA 1
ATOM 1496 C C . TYR A 1 190 ? 0.915 -3.009 -22.965 1.00 91.62 190 TYR A C 1
ATOM 1498 O O . TYR A 1 190 ? 1.711 -2.967 -23.898 1.00 91.62 190 TYR A O 1
ATOM 1506 N N . VAL A 1 191 ? -0.406 -2.929 -23.179 1.00 95.12 191 VAL A N 1
ATOM 1507 C CA . VAL A 1 191 ? -0.982 -2.920 -24.546 1.00 95.12 191 VAL A CA 1
ATOM 1508 C C . VAL A 1 191 ? -1.021 -1.536 -25.206 1.00 95.12 191 VAL A C 1
ATOM 1510 O O . VAL A 1 191 ? -1.166 -1.439 -26.422 1.00 95.12 191 VAL A O 1
ATOM 1513 N N . MET A 1 192 ? -0.886 -0.462 -24.424 1.00 96.38 192 MET A N 1
ATOM 1514 C CA . MET A 1 192 ? -0.787 0.930 -24.879 1.00 96.38 192 MET A CA 1
ATOM 1515 C C . MET A 1 192 ? 0.328 1.657 -24.096 1.00 96.38 192 MET A C 1
ATOM 1517 O O . MET A 1 192 ? 0.020 2.448 -23.201 1.00 96.38 192 MET A O 1
ATOM 1521 N N . PRO A 1 193 ? 1.621 1.405 -24.392 1.00 94.44 193 PRO A N 1
ATOM 1522 C CA . PRO A 1 193 ? 2.740 2.041 -23.692 1.00 94.44 193 PRO A CA 1
ATOM 1523 C C . PRO A 1 193 ? 2.642 3.582 -23.736 1.00 94.44 193 PRO A C 1
ATOM 1525 O O . PRO A 1 193 ? 2.752 4.167 -24.814 1.00 94.44 193 PRO A O 1
ATOM 1528 N N . PRO A 1 194 ? 2.433 4.271 -22.593 1.00 94.19 194 PRO A N 1
ATOM 1529 C CA . PRO A 1 194 ? 2.075 5.694 -22.583 1.00 94.19 194 PRO A CA 1
ATOM 1530 C C . PRO A 1 194 ? 3.285 6.641 -22.630 1.00 94.19 194 PRO A C 1
ATOM 1532 O O . PRO A 1 194 ? 3.112 7.859 -22.646 1.00 94.19 194 PRO A O 1
ATOM 1535 N N . TYR A 1 195 ? 4.504 6.097 -22.618 1.00 90.94 195 TYR A N 1
ATOM 1536 C CA . TYR A 1 195 ? 5.756 6.851 -22.595 1.00 90.94 195 TYR A CA 1
ATOM 1537 C C . TYR A 1 195 ? 6.603 6.530 -23.839 1.00 90.94 195 TYR A C 1
ATOM 1539 O O . TYR A 1 195 ? 6.633 5.369 -24.259 1.00 90.94 195 TYR A O 1
ATOM 1547 N N . PRO A 1 196 ? 7.309 7.516 -24.433 1.00 91.38 196 PRO A N 1
ATOM 1548 C CA . PRO A 1 196 ? 8.225 7.276 -25.548 1.00 91.38 196 PRO A CA 1
ATOM 1549 C C . PRO A 1 196 ? 9.271 6.201 -25.227 1.00 91.38 196 PRO A C 1
ATOM 1551 O O . PRO A 1 196 ? 9.721 6.099 -24.089 1.00 91.38 196 PRO A O 1
ATOM 1554 N N . TYR A 1 197 ? 9.650 5.411 -26.237 1.00 90.44 197 TYR A N 1
ATOM 1555 C CA . TYR A 1 197 ? 10.679 4.351 -26.194 1.00 90.44 197 TYR A CA 1
ATOM 1556 C C . TYR A 1 197 ? 10.421 3.172 -25.228 1.00 90.44 197 TYR A C 1
ATOM 1558 O O . TYR A 1 197 ? 11.042 2.119 -25.360 1.00 90.44 197 TYR A O 1
ATOM 1566 N N . LEU A 1 198 ? 9.420 3.267 -24.346 1.00 89.94 198 LEU A N 1
ATOM 1567 C CA . LEU A 1 198 ? 9.017 2.198 -23.427 1.00 89.94 198 LEU A CA 1
ATOM 1568 C C . LEU A 1 198 ? 8.576 0.909 -24.145 1.00 89.94 198 LEU A C 1
ATOM 1570 O O . LEU A 1 198 ? 8.789 -0.177 -23.624 1.00 89.94 198 LEU A O 1
ATOM 1574 N N . ALA A 1 199 ? 7.971 1.004 -25.333 1.00 91.94 199 ALA A N 1
ATOM 1575 C CA . ALA A 1 199 ? 7.503 -0.168 -26.085 1.00 91.94 199 ALA A CA 1
ATOM 1576 C C . ALA A 1 199 ? 8.643 -1.107 -26.541 1.00 91.94 199 ALA A C 1
ATOM 1578 O O . ALA A 1 199 ? 8.406 -2.288 -26.784 1.00 91.94 199 ALA A O 1
ATOM 1579 N N . THR A 1 200 ? 9.866 -0.580 -26.658 1.00 91.06 200 THR A N 1
ATOM 1580 C CA . THR A 1 200 ? 11.086 -1.327 -27.006 1.00 91.06 200 THR A CA 1
ATOM 1581 C C . THR A 1 200 ? 11.911 -1.736 -25.782 1.00 91.06 200 THR A C 1
ATOM 1583 O O . THR A 1 200 ? 12.725 -2.651 -25.882 1.00 91.06 200 THR A O 1
ATOM 1586 N N . ASP A 1 201 ? 11.677 -1.124 -24.617 1.00 90.50 201 ASP A N 1
ATOM 1587 C CA . ASP A 1 201 ? 12.253 -1.557 -23.342 1.00 90.50 201 ASP A CA 1
ATOM 1588 C C . ASP A 1 201 ? 11.396 -2.671 -22.716 1.00 90.50 201 ASP A C 1
ATOM 1590 O O . ASP A 1 201 ? 10.529 -2.455 -21.860 1.00 90.50 201 ASP A O 1
ATOM 1594 N N . TYR A 1 202 ? 11.662 -3.901 -23.156 1.00 91.50 202 TYR A N 1
ATOM 1595 C CA . TYR A 1 202 ? 10.993 -5.100 -22.653 1.00 91.50 202 TYR A CA 1
ATOM 1596 C C . TYR A 1 202 ? 11.241 -5.346 -21.153 1.00 91.50 202 TYR A C 1
ATOM 1598 O O . TYR A 1 202 ? 10.396 -5.951 -20.490 1.00 91.50 202 TYR A O 1
ATOM 1606 N N . GLY A 1 203 ? 12.368 -4.871 -20.607 1.00 90.75 203 GLY A N 1
ATOM 1607 C CA . GLY A 1 203 ? 12.722 -5.027 -19.196 1.00 90.75 203 GLY A CA 1
ATOM 1608 C C . GLY A 1 203 ? 11.832 -4.171 -18.300 1.00 90.75 203 GLY A C 1
ATOM 1609 O O . GLY A 1 203 ? 11.205 -4.685 -17.367 1.00 90.75 203 GLY A O 1
ATOM 1610 N N . THR A 1 204 ? 11.699 -2.885 -18.628 1.00 87.62 204 THR A N 1
ATOM 1611 C CA . THR A 1 204 ? 10.802 -1.961 -17.924 1.00 87.62 204 THR A CA 1
ATOM 1612 C C . THR A 1 204 ? 9.335 -2.325 -18.152 1.00 87.62 204 THR A C 1
ATOM 1614 O O . THR A 1 204 ? 8.562 -2.306 -17.196 1.00 87.62 204 THR A O 1
ATOM 1617 N N . GLN A 1 205 ? 8.935 -2.736 -19.361 1.00 91.50 205 GLN A N 1
ATOM 1618 C CA . GLN A 1 205 ? 7.572 -3.221 -19.637 1.00 91.50 205 GLN A CA 1
ATOM 1619 C C . GLN A 1 205 ? 7.175 -4.412 -18.752 1.00 91.50 205 GLN A C 1
ATOM 1621 O O . GLN A 1 205 ? 6.152 -4.354 -18.064 1.00 91.50 205 GLN A O 1
ATOM 1626 N N . LEU A 1 206 ? 8.000 -5.466 -18.710 1.00 93.88 206 LEU A N 1
ATOM 1627 C CA . LEU A 1 206 ? 7.746 -6.646 -17.879 1.00 93.88 206 LEU A CA 1
ATOM 1628 C C . LEU A 1 206 ? 7.732 -6.293 -16.383 1.00 93.88 206 LEU A C 1
ATOM 1630 O O . LEU A 1 206 ? 6.840 -6.724 -15.649 1.00 93.88 206 LEU A O 1
ATOM 1634 N N . SER A 1 207 ? 8.690 -5.472 -15.945 1.00 91.25 207 SER A N 1
ATOM 1635 C CA . SER A 1 207 ? 8.819 -5.050 -14.547 1.00 91.25 207 SER A CA 1
ATOM 1636 C C . SER A 1 207 ? 7.619 -4.223 -14.088 1.00 91.25 207 SER A C 1
ATOM 1638 O O . SER A 1 207 ? 7.048 -4.513 -13.038 1.00 91.25 207 SER A O 1
ATOM 1640 N N . LEU A 1 208 ? 7.186 -3.234 -14.880 1.00 91.62 208 LEU A N 1
ATOM 1641 C CA . LEU A 1 208 ? 6.017 -2.408 -14.569 1.00 91.62 208 LEU A CA 1
ATOM 1642 C C . LEU A 1 208 ? 4.731 -3.236 -14.533 1.00 91.62 208 LEU A C 1
ATOM 1644 O O . LEU A 1 208 ? 3.928 -3.031 -13.621 1.00 91.62 208 LEU A O 1
ATOM 1648 N N . PHE A 1 209 ? 4.542 -4.176 -15.465 1.00 96.00 209 PHE A N 1
ATOM 1649 C CA . PHE A 1 209 ? 3.378 -5.065 -15.455 1.00 96.00 209 PHE A CA 1
ATOM 1650 C C . PHE A 1 209 ? 3.338 -5.905 -14.170 1.00 96.00 209 PHE A C 1
ATOM 1652 O O . PHE A 1 209 ? 2.376 -5.820 -13.407 1.00 96.00 209 PHE A O 1
ATOM 1659 N N . ILE A 1 210 ? 4.408 -6.653 -13.876 1.00 96.00 210 ILE A N 1
ATOM 1660 C CA . ILE A 1 210 ? 4.486 -7.530 -12.697 1.00 96.00 210 ILE A CA 1
ATOM 1661 C C . ILE A 1 210 ? 4.330 -6.729 -11.393 1.00 96.00 210 ILE A C 1
ATOM 1663 O O . ILE A 1 210 ? 3.573 -7.140 -10.513 1.00 96.00 210 ILE A O 1
ATOM 1667 N N . TYR A 1 211 ? 4.981 -5.568 -11.281 1.00 96.56 211 TYR A N 1
ATOM 1668 C CA . TYR A 1 211 ? 4.898 -4.679 -10.117 1.00 96.56 211 TYR A CA 1
ATOM 1669 C C . TYR A 1 211 ? 3.458 -4.231 -9.824 1.00 96.56 211 TYR A C 1
ATOM 1671 O O . TYR A 1 211 ? 2.975 -4.378 -8.699 1.00 96.56 211 TYR A O 1
ATOM 1679 N N . HIS A 1 212 ? 2.739 -3.745 -10.842 1.00 95.25 212 HIS A N 1
ATOM 1680 C CA . HIS A 1 212 ? 1.356 -3.293 -10.686 1.00 95.25 212 HIS A CA 1
ATOM 1681 C C . HIS A 1 212 ? 0.383 -4.460 -10.431 1.00 95.25 212 HIS A C 1
ATOM 1683 O O . HIS A 1 212 ? -0.523 -4.320 -9.608 1.00 95.25 212 HIS A O 1
ATOM 1689 N N . ILE A 1 213 ? 0.586 -5.629 -11.054 1.00 97.19 213 ILE A N 1
ATOM 1690 C CA . ILE A 1 213 ? -0.221 -6.830 -10.778 1.00 97.19 213 ILE A CA 1
ATOM 1691 C C . ILE A 1 213 ? -0.085 -7.271 -9.313 1.00 97.19 213 ILE A C 1
ATOM 1693 O O . ILE A 1 213 ? -1.102 -7.471 -8.646 1.00 97.19 213 ILE A O 1
ATOM 1697 N N . TRP A 1 214 ? 1.139 -7.373 -8.779 1.00 97.56 214 TRP A N 1
ATOM 1698 C CA . TRP A 1 214 ? 1.346 -7.779 -7.383 1.00 97.56 214 TRP A CA 1
ATOM 1699 C C . TRP A 1 214 ? 0.786 -6.765 -6.386 1.00 97.56 214 TRP A C 1
ATOM 1701 O O . TRP A 1 214 ? 0.081 -7.159 -5.458 1.00 97.56 214 TRP A O 1
ATOM 1711 N N . ILE A 1 215 ? 1.040 -5.467 -6.586 1.00 95.88 215 ILE A N 1
ATOM 1712 C CA . ILE A 1 215 ? 0.505 -4.417 -5.705 1.00 95.88 215 ILE A CA 1
ATOM 1713 C C . ILE A 1 215 ? -1.025 -4.412 -5.733 1.00 95.88 215 ILE A C 1
ATOM 1715 O O . ILE A 1 215 ? -1.652 -4.376 -4.675 1.00 95.88 215 ILE A O 1
ATOM 1719 N N . GLY A 1 216 ? -1.638 -4.521 -6.915 1.00 95.50 216 GLY A N 1
ATOM 1720 C CA . GLY A 1 216 ? -3.090 -4.617 -7.036 1.00 95.50 216 GLY A CA 1
ATOM 1721 C C . GLY A 1 216 ? -3.666 -5.851 -6.335 1.00 95.50 216 GLY A C 1
ATOM 1722 O O . GLY A 1 216 ? -4.668 -5.734 -5.630 1.00 95.50 216 GLY A O 1
ATOM 1723 N N . GLY A 1 217 ? -2.994 -7.002 -6.440 1.00 94.44 217 GLY A N 1
ATOM 1724 C CA . GLY A 1 217 ? -3.347 -8.228 -5.721 1.00 94.44 217 GLY A CA 1
ATOM 1725 C C . GLY A 1 217 ? -3.300 -8.072 -4.196 1.00 94.44 217 GLY A C 1
ATOM 1726 O O . GLY A 1 217 ? -4.293 -8.353 -3.523 1.00 94.44 217 GLY A O 1
ATOM 1727 N N . PHE A 1 218 ? -2.194 -7.558 -3.644 1.00 97.00 218 PHE A N 1
ATOM 1728 C CA . PHE A 1 218 ? -2.074 -7.287 -2.203 1.00 97.00 218 PHE A CA 1
ATOM 1729 C C . PHE A 1 218 ? -3.141 -6.301 -1.708 1.00 97.00 218 PHE A C 1
ATOM 1731 O O . PHE A 1 218 ? -3.746 -6.522 -0.658 1.00 97.00 218 PHE A O 1
ATOM 1738 N N . ILE A 1 219 ? -3.418 -5.245 -2.477 1.00 96.50 219 ILE A N 1
ATOM 1739 C CA . ILE A 1 219 ? -4.439 -4.246 -2.147 1.00 96.50 219 ILE A CA 1
ATOM 1740 C C . ILE A 1 219 ? -5.854 -4.860 -2.150 1.00 96.50 219 ILE A C 1
ATOM 1742 O O . ILE A 1 219 ? -6.633 -4.584 -1.237 1.00 96.50 219 ILE A O 1
ATOM 1746 N N . ILE A 1 220 ? -6.190 -5.730 -3.111 1.00 96.44 220 ILE A N 1
ATOM 1747 C CA . ILE A 1 220 ? -7.492 -6.427 -3.155 1.00 96.44 220 ILE A CA 1
ATOM 1748 C C . ILE A 1 220 ? -7.650 -7.403 -1.977 1.00 96.44 220 ILE A C 1
ATOM 1750 O O . ILE A 1 220 ? -8.720 -7.458 -1.369 1.00 96.44 220 ILE A O 1
ATOM 1754 N N . VAL A 1 221 ? -6.596 -8.127 -1.586 1.00 97.44 221 VAL A N 1
ATOM 1755 C CA . VAL A 1 221 ? -6.631 -8.980 -0.380 1.00 97.44 221 VAL A CA 1
ATOM 1756 C C . VAL A 1 221 ? -6.805 -8.129 0.886 1.00 97.44 221 VAL A C 1
ATOM 1758 O O . VAL A 1 221 ? -7.618 -8.467 1.748 1.00 97.44 221 VAL A O 1
ATOM 1761 N N . GLY A 1 222 ? -6.130 -6.977 0.969 1.00 95.19 222 GLY A N 1
ATOM 1762 C CA . GLY A 1 222 ? -6.334 -5.991 2.036 1.00 95.19 222 GLY A CA 1
ATOM 1763 C C . GLY A 1 222 ? -7.769 -5.451 2.098 1.00 95.19 222 GLY A C 1
ATOM 1764 O O . GLY A 1 222 ? -8.302 -5.241 3.188 1.00 95.19 222 GLY A O 1
ATOM 1765 N N . ALA A 1 223 ? -8.439 -5.293 0.952 1.00 95.00 223 ALA A N 1
ATOM 1766 C CA . ALA A 1 223 ? -9.849 -4.915 0.903 1.00 95.00 223 ALA A CA 1
ATOM 1767 C C . ALA A 1 223 ? -10.758 -5.979 1.541 1.00 95.00 223 ALA A C 1
ATOM 1769 O O . ALA A 1 223 ? -11.607 -5.645 2.367 1.00 95.00 223 ALA A O 1
ATOM 1770 N N . ALA A 1 224 ? -10.554 -7.262 1.226 1.00 95.25 224 ALA A N 1
ATOM 1771 C CA . ALA A 1 224 ? -11.310 -8.352 1.849 1.00 95.25 224 ALA A CA 1
ATOM 1772 C C . ALA A 1 224 ? -11.057 -8.440 3.369 1.00 95.25 224 ALA A C 1
ATOM 1774 O O . ALA A 1 224 ? -11.993 -8.640 4.150 1.00 95.25 224 ALA A O 1
ATOM 1775 N N . ALA A 1 225 ? -9.811 -8.218 3.803 1.00 96.38 225 ALA A N 1
ATOM 1776 C CA . ALA A 1 225 ? -9.454 -8.171 5.218 1.00 96.38 225 ALA A CA 1
ATOM 1777 C C . ALA A 1 225 ? -10.167 -7.022 5.956 1.00 96.38 225 ALA A C 1
ATOM 1779 O O . ALA A 1 225 ? -10.843 -7.264 6.954 1.00 96.38 225 ALA A O 1
ATOM 1780 N N . HIS A 1 226 ? -10.101 -5.785 5.450 1.00 93.94 226 HIS A N 1
ATOM 1781 C CA . HIS A 1 226 ? -10.756 -4.647 6.107 1.00 93.94 226 HIS A CA 1
ATOM 1782 C C . HIS A 1 226 ? -12.288 -4.703 6.055 1.00 93.94 226 HIS A C 1
ATOM 1784 O O . HIS A 1 226 ? -12.923 -4.329 7.039 1.00 93.94 226 HIS A O 1
ATOM 1790 N N . ALA A 1 227 ? -12.888 -5.251 4.991 1.00 92.50 227 ALA A N 1
ATOM 1791 C CA . ALA A 1 227 ? -14.326 -5.527 4.961 1.00 92.50 227 ALA A CA 1
ATOM 1792 C C . ALA A 1 227 ? -14.733 -6.527 6.059 1.00 92.50 227 ALA A C 1
ATOM 1794 O O . ALA A 1 227 ? -15.763 -6.356 6.708 1.00 92.50 227 ALA A O 1
ATOM 1795 N N . THR A 1 228 ? -13.895 -7.534 6.326 1.00 94.56 228 THR A N 1
ATOM 1796 C CA . THR A 1 228 ? -14.115 -8.486 7.426 1.00 94.56 228 THR A CA 1
ATOM 1797 C C . THR A 1 228 ? -13.951 -7.817 8.797 1.00 94.56 228 THR A C 1
ATOM 1799 O O . THR A 1 228 ? -14.741 -8.081 9.697 1.00 94.56 228 THR A O 1
ATOM 1802 N N . ILE A 1 229 ? -12.985 -6.903 8.958 1.00 93.62 229 ILE A N 1
ATOM 1803 C CA . ILE A 1 229 ? -12.799 -6.132 10.202 1.00 93.62 229 ILE A CA 1
ATOM 1804 C C . ILE A 1 229 ? -14.015 -5.232 10.479 1.00 93.62 229 ILE A C 1
ATOM 1806 O O . ILE A 1 229 ? -14.516 -5.236 11.603 1.00 93.62 229 ILE A O 1
ATOM 1810 N N . PHE A 1 230 ? -14.544 -4.536 9.464 1.00 93.31 230 PHE A N 1
ATOM 1811 C CA . PHE A 1 230 ? -15.806 -3.789 9.563 1.00 93.31 230 PHE A CA 1
ATOM 1812 C C . PHE A 1 230 ? -16.956 -4.684 10.044 1.00 93.31 230 PHE A C 1
ATOM 1814 O O . PHE A 1 230 ? -17.623 -4.353 11.023 1.00 93.31 230 PHE A O 1
ATOM 1821 N N . MET A 1 231 ? -17.128 -5.862 9.434 1.00 91.75 231 MET A N 1
ATOM 1822 C CA . MET A 1 231 ? -18.177 -6.819 9.811 1.00 91.75 231 MET A CA 1
ATOM 1823 C C . MET A 1 231 ? -18.059 -7.382 11.236 1.00 91.75 231 MET A C 1
ATOM 1825 O O . MET A 1 231 ? -19.035 -7.930 11.746 1.00 91.75 231 MET A O 1
ATOM 1829 N N . VAL A 1 232 ? -16.890 -7.270 11.875 1.00 93.62 232 VAL A N 1
ATOM 1830 C CA . VAL A 1 232 ? -16.644 -7.733 13.253 1.00 93.62 232 VAL A CA 1
ATOM 1831 C C . VAL A 1 232 ? -16.740 -6.600 14.281 1.00 93.62 232 VAL A C 1
ATOM 1833 O O . VAL A 1 232 ? -17.126 -6.861 15.418 1.00 93.62 232 VAL A O 1
ATOM 1836 N N . ARG A 1 233 ? -16.367 -5.365 13.916 1.00 91.19 233 ARG A N 1
ATOM 1837 C CA . ARG A 1 233 ? -16.231 -4.236 14.858 1.00 91.19 233 ARG A CA 1
ATOM 1838 C C . ARG A 1 233 ? -17.310 -3.162 14.728 1.00 91.19 233 ARG A C 1
ATOM 1840 O O . ARG A 1 233 ? -17.753 -2.635 15.742 1.00 91.19 233 ARG A O 1
ATOM 1847 N N . ASP A 1 234 ? -17.720 -2.860 13.499 1.00 88.69 234 ASP A N 1
ATOM 1848 C CA . ASP A 1 234 ? -18.420 -1.615 13.156 1.00 88.69 234 ASP A CA 1
ATOM 1849 C C . ASP A 1 234 ? -19.813 -1.867 12.524 1.00 88.69 234 ASP A C 1
ATOM 1851 O O . ASP A 1 234 ? -20.607 -0.940 12.355 1.00 88.69 234 ASP A O 1
ATOM 1855 N N . TYR A 1 235 ? -20.124 -3.117 12.162 1.00 88.38 235 TYR A N 1
ATOM 1856 C CA . TYR A 1 235 ? -21.441 -3.535 11.671 1.00 88.38 235 TYR A CA 1
ATOM 1857 C C . TYR A 1 235 ? -22.456 -3.654 12.817 1.00 88.38 235 TYR A C 1
ATOM 1859 O O . TYR A 1 235 ? -22.256 -4.417 13.763 1.00 88.38 235 TYR A O 1
ATOM 1867 N N . ASP A 1 236 ? -23.592 -2.964 12.691 1.00 87.19 236 ASP A N 1
ATOM 1868 C CA . ASP A 1 236 ? -24.700 -3.020 13.645 1.00 87.19 236 ASP A CA 1
ATOM 1869 C C . ASP A 1 236 ? -26.003 -3.474 12.951 1.00 87.19 236 ASP A C 1
ATOM 1871 O O . ASP A 1 236 ? -26.562 -2.731 12.137 1.00 87.19 236 ASP A O 1
ATOM 1875 N N . PRO A 1 237 ? -26.552 -4.658 13.294 1.00 83.00 237 PRO A N 1
ATOM 1876 C CA . PRO A 1 237 ? -27.784 -5.164 12.694 1.00 83.00 237 PRO A CA 1
ATOM 1877 C C . PRO A 1 237 ? -29.046 -4.391 13.115 1.00 83.00 237 PRO A C 1
ATOM 1879 O O . PRO A 1 237 ? -30.107 -4.625 12.535 1.00 83.00 237 PRO A O 1
ATOM 1882 N N . THR A 1 238 ? -28.980 -3.503 14.117 1.00 81.44 238 THR A N 1
ATOM 1883 C CA . THR A 1 238 ? -30.142 -2.714 14.561 1.00 81.44 238 THR A CA 1
ATOM 1884 C C . THR A 1 238 ? -30.369 -1.476 13.691 1.00 81.44 238 THR A C 1
ATOM 1886 O O . THR A 1 238 ? -31.515 -1.173 13.354 1.00 81.44 238 THR A O 1
ATOM 1889 N N . THR A 1 239 ? -29.303 -0.809 13.236 1.00 76.06 239 THR A N 1
ATOM 1890 C CA . THR A 1 239 ? -29.377 0.265 12.229 1.00 76.06 239 THR A CA 1
ATOM 1891 C C . THR A 1 239 ? -29.473 -0.259 10.793 1.00 76.06 239 THR A C 1
ATOM 1893 O O . THR A 1 239 ? -30.153 0.361 9.972 1.00 76.06 239 THR A O 1
ATOM 1896 N N . GLN A 1 240 ? -28.866 -1.412 10.487 1.00 76.50 240 GLN A N 1
ATOM 1897 C CA . GLN A 1 240 ? -28.701 -1.946 9.120 1.00 76.50 240 GLN A CA 1
ATOM 1898 C C . GLN A 1 240 ? -29.779 -2.992 8.748 1.00 76.50 240 GLN A C 1
ATOM 1900 O O . GLN A 1 240 ? -29.553 -3.942 8.002 1.00 76.50 240 GLN A O 1
ATOM 1905 N N . TYR A 1 241 ? -30.994 -2.836 9.285 1.00 76.50 241 TYR A N 1
ATOM 1906 C CA . TYR A 1 241 ? -32.084 -3.802 9.114 1.00 76.50 241 TYR A CA 1
ATOM 1907 C C . TYR A 1 241 ? -32.759 -3.733 7.728 1.00 76.50 241 TYR A C 1
ATOM 1909 O O . TYR A 1 241 ? -33.381 -2.728 7.366 1.00 76.50 241 TYR A O 1
ATOM 1917 N N . ASN A 1 242 ? -32.743 -4.853 6.994 1.00 81.88 242 ASN A N 1
ATOM 1918 C CA . ASN A 1 242 ? -33.411 -5.058 5.701 1.00 81.88 242 ASN A CA 1
ATOM 1919 C C . ASN A 1 242 ? -32.993 -4.072 4.590 1.00 81.88 242 ASN A C 1
ATOM 1921 O O . ASN A 1 242 ? -33.796 -3.690 3.726 1.00 81.88 242 ASN A O 1
ATOM 1925 N N . ASP A 1 243 ? -31.718 -3.687 4.609 1.00 83.56 243 ASP A N 1
ATOM 1926 C CA . ASP A 1 243 ? -31.029 -2.982 3.532 1.00 83.56 243 ASP A CA 1
ATOM 1927 C C . ASP A 1 243 ? -30.481 -3.968 2.470 1.00 83.56 243 ASP A C 1
ATOM 1929 O O . ASP A 1 243 ? -31.020 -5.063 2.273 1.00 83.56 243 ASP A O 1
ATOM 1933 N N . LEU A 1 244 ? -29.447 -3.572 1.723 1.00 85.38 244 LEU A N 1
ATOM 1934 C CA . LEU A 1 244 ? -28.747 -4.456 0.786 1.00 85.38 244 LEU A CA 1
ATOM 1935 C C . LEU A 1 244 ? -27.779 -5.438 1.468 1.00 85.38 244 LEU A C 1
ATOM 1937 O O . LEU A 1 244 ? -27.642 -6.565 0.993 1.00 85.38 244 LEU A O 1
ATOM 1941 N N . LEU A 1 245 ? -27.118 -5.031 2.551 1.00 85.31 245 LEU A N 1
ATOM 1942 C CA . LEU A 1 245 ? -26.027 -5.761 3.193 1.00 85.31 245 LEU A CA 1
ATOM 1943 C C . LEU A 1 245 ? -26.558 -6.926 4.039 1.00 85.31 245 LEU A C 1
ATOM 1945 O O . LEU A 1 245 ? -26.159 -8.073 3.829 1.00 85.31 245 LEU A O 1
ATOM 1949 N N . ASP A 1 246 ? -27.543 -6.670 4.902 1.00 86.44 246 ASP A N 1
ATOM 1950 C CA . ASP A 1 246 ? -28.256 -7.706 5.667 1.00 86.44 246 ASP A CA 1
ATOM 1951 C C . ASP A 1 246 ? -28.895 -8.752 4.727 1.00 86.44 246 ASP A C 1
ATOM 1953 O O . ASP A 1 246 ? -28.830 -9.961 4.968 1.00 86.44 246 ASP A O 1
ATOM 1957 N N . ARG A 1 247 ? -29.430 -8.320 3.577 1.00 86.88 247 ARG A N 1
ATOM 1958 C CA . ARG A 1 247 ? -29.998 -9.240 2.575 1.00 86.88 247 ARG A CA 1
ATOM 1959 C C . ARG A 1 247 ? -28.951 -10.111 1.878 1.00 86.88 247 ARG A C 1
ATOM 1961 O O . ARG A 1 247 ? -29.274 -11.250 1.547 1.00 86.88 247 ARG A O 1
ATOM 1968 N N . VAL A 1 248 ? -27.717 -9.637 1.696 1.00 89.62 248 VAL A N 1
ATOM 1969 C CA . VAL A 1 248 ? -26.599 -10.488 1.248 1.00 89.62 248 VAL A CA 1
ATOM 1970 C C . VAL A 1 248 ? -26.260 -11.524 2.324 1.00 89.62 248 VAL A C 1
ATOM 1972 O O . VAL A 1 248 ? -26.175 -12.713 2.015 1.00 89.62 248 VAL A O 1
ATOM 1975 N N . PHE A 1 249 ? -26.165 -11.126 3.598 1.00 88.38 249 PHE A N 1
ATOM 1976 C CA . PHE A 1 249 ? -25.867 -12.066 4.687 1.00 88.38 249 PHE A CA 1
ATOM 1977 C C . PHE A 1 249 ? -26.943 -13.135 4.890 1.00 88.38 249 PHE A C 1
ATOM 1979 O O . PHE A 1 249 ? -26.602 -14.304 5.081 1.00 88.38 249 PHE A O 1
ATOM 1986 N N . ARG A 1 250 ? -28.227 -12.785 4.754 1.00 90.50 250 ARG A N 1
ATOM 1987 C CA . ARG A 1 250 ? -29.349 -13.742 4.804 1.00 90.50 250 ARG A CA 1
ATOM 1988 C C . ARG A 1 250 ? -29.370 -14.764 3.658 1.00 90.50 250 ARG A C 1
ATOM 1990 O O . ARG A 1 250 ? -30.130 -15.727 3.731 1.00 90.50 250 ARG A O 1
ATOM 1997 N N . HIS A 1 251 ? -28.525 -14.599 2.639 1.00 93.31 251 HIS A N 1
ATOM 1998 C CA . HIS A 1 251 ? -28.357 -15.547 1.533 1.00 93.31 251 HIS A CA 1
ATOM 1999 C C . HIS A 1 251 ? -26.909 -16.044 1.361 1.00 93.31 251 HIS A C 1
ATOM 2001 O O . HIS A 1 251 ? -26.607 -16.713 0.372 1.00 93.31 251 HIS A O 1
ATOM 2007 N N . ARG A 1 252 ? -26.016 -15.780 2.329 1.00 94.38 252 ARG A N 1
ATOM 2008 C CA . ARG A 1 252 ? -24.579 -16.110 2.243 1.00 94.38 252 ARG A CA 1
ATOM 2009 C C . ARG A 1 252 ? -24.310 -17.586 1.921 1.00 94.38 252 ARG A C 1
ATOM 2011 O O . ARG A 1 252 ? -23.444 -17.876 1.107 1.00 94.38 252 ARG A O 1
ATOM 2018 N N . ASP A 1 253 ? -25.081 -18.509 2.499 1.00 95.62 253 ASP A N 1
ATOM 2019 C CA . ASP A 1 253 ? -24.853 -19.951 2.347 1.00 95.62 253 ASP A CA 1
ATOM 2020 C C . ASP A 1 253 ? -25.150 -20.397 0.898 1.00 95.62 253 ASP A C 1
ATOM 2022 O O . ASP A 1 253 ? -24.458 -21.254 0.347 1.00 95.62 253 ASP A O 1
ATOM 2026 N N . ALA A 1 254 ? -26.116 -19.745 0.235 1.00 95.81 254 ALA A N 1
ATOM 2027 C CA . ALA A 1 254 ? -26.380 -19.913 -1.194 1.00 95.81 254 ALA A CA 1
ATOM 2028 C C . ALA A 1 254 ? -25.277 -19.280 -2.059 1.00 95.81 254 ALA A C 1
ATOM 2030 O O . ALA A 1 254 ? -24.844 -19.892 -3.028 1.00 95.81 254 ALA A O 1
ATOM 2031 N N . ILE A 1 255 ? -24.786 -18.088 -1.700 1.00 95.06 255 ILE A N 1
ATOM 2032 C CA . ILE A 1 255 ? -23.708 -17.400 -2.433 1.00 95.06 255 ILE A CA 1
ATOM 2033 C C . ILE A 1 255 ? -22.418 -18.237 -2.416 1.00 95.06 255 ILE A C 1
ATOM 2035 O O . ILE A 1 255 ? -21.822 -18.463 -3.466 1.00 95.06 255 ILE A O 1
ATOM 2039 N N . ILE A 1 256 ? -22.015 -18.744 -1.247 1.00 95.88 256 ILE A N 1
ATOM 2040 C CA . ILE A 1 256 ? -20.801 -19.559 -1.095 1.00 95.88 256 ILE A CA 1
ATOM 2041 C C . ILE A 1 256 ? -20.936 -20.909 -1.818 1.00 95.88 256 ILE A C 1
ATOM 2043 O O . ILE A 1 256 ? -20.010 -21.315 -2.514 1.00 95.88 256 ILE A O 1
ATOM 2047 N N . SER A 1 257 ? -22.093 -21.576 -1.736 1.00 95.31 257 SER A N 1
ATOM 2048 C CA . SER A 1 257 ? -22.323 -22.861 -2.428 1.00 95.31 257 SER A CA 1
ATOM 2049 C C . SER A 1 257 ? -22.462 -22.765 -3.955 1.00 95.31 257 SER A C 1
ATOM 2051 O O . SER A 1 257 ? -22.436 -23.796 -4.617 1.00 95.31 257 SER A O 1
ATOM 2053 N N . HIS A 1 258 ? -22.577 -21.560 -4.528 1.00 96.81 258 HIS A N 1
ATOM 2054 C CA . HIS A 1 258 ? -22.495 -21.339 -5.982 1.00 96.81 258 HIS A CA 1
ATOM 2055 C C . HIS A 1 258 ? -21.091 -20.908 -6.453 1.00 96.81 258 HIS A C 1
ATOM 2057 O O . HIS A 1 258 ? -20.869 -20.797 -7.658 1.00 96.81 258 HIS A O 1
ATOM 2063 N N . LEU A 1 259 ? -20.160 -20.643 -5.528 1.00 95.12 259 LEU A N 1
ATOM 2064 C CA . LEU A 1 259 ? -18.778 -20.233 -5.816 1.00 95.12 259 LEU A CA 1
ATOM 2065 C C . LEU A 1 259 ? -17.758 -21.378 -5.643 1.00 95.12 259 LEU A C 1
ATOM 2067 O O . LEU A 1 259 ? -16.639 -21.267 -6.140 1.00 95.12 259 LEU A O 1
ATOM 2071 N N . ASN A 1 260 ? -18.142 -22.440 -4.927 1.00 88.12 260 ASN A N 1
ATOM 2072 C CA . ASN A 1 260 ? -17.321 -23.599 -4.558 1.00 88.12 260 ASN A CA 1
ATOM 2073 C C . ASN A 1 260 ? -17.620 -24.826 -5.434 1.00 88.12 260 ASN A C 1
ATOM 2075 O O . ASN A 1 260 ? -16.694 -25.278 -6.136 1.00 88.12 260 ASN A O 1
#

Radius of gyration: 25.23 Å; chains: 1; bounding box: 74×51×61 Å

pLDDT: mean 82.16, std 16.78, range [29.34, 97.56]

InterPro domains:
  IPR001280 Photosystem I PsaA/PsaB [PF00223] (32-126)
  IPR001280 Photosystem I PsaA/PsaB [PF00223] (129-260)
  IPR036408 Photosystem I PsaA/PsaB superfamily [G3DSA:1.20.1130.10] (1-127)
  IPR036408 Photosystem I PsaA/PsaB superfamily [G3DSA:1.20.1130.10] (128-260)
  IPR036408 Photosystem I PsaA/PsaB superfamily [SSF81558] (14-138)
  IPR036408 Photosystem I PsaA/PsaB superfamily [SSF81558] (128-260)